Protein AF-X0TCS3-F1 (afdb_monomer)

Foldseek 3Di:
DDDPDPPPPPPPPPLQLADELDDPDLAAFEEEEALVLLLLCLQQLQLDDPDDVSLLSVLSVLVVVSLVSCLVVNRYAYEYEPVRLVSNLVVLVCCVPPVPSDVDPVSSVRSVVVSVVLQDDDPVLVPDPPHDRRYDYDYCDPQLVVQLVVLVVLLVVQQVDQPDDPPDPDGPHRPPLDDDSSLSSSQSVQLCCCPVVVRDLARYEYEDCDPSSQVSQVSDVVGHHYAYSSDPCRGSVNRYD

Sequence (241 aa):
MATKASRRKKANPRRRRKIQRRLDGNARNYYVADANFLANKFILASCAPVGLQRNRINACDEWWKEIDGQLRARDARVYAPDICIAEAFKVLAKKYYREKWFKHSAQHKQARDRMSRILRVTAKTLRAKEREIQYHDLETNRDIIIAIDRFYEIINKAKQTPRKKPNQTTAPKPKNVEVSVPDLIILSSAKYLMDFYDIPRGRLHIVTLDRGLRTATQSIQELPNTYDPTLPADAAAKIFV

pLDDT: mean 88.04, std 16.44, range [33.38, 98.44]

Nearest PDB structures (foldseek):
  8rd3-assembly1_B  TM=5.283E-01  e=1.431E-03  Saccharomyces cerevisiae S288C
  5k36-assembly1_K  TM=5.316E-01  e=1.174E-02  Saccharomyces cerevisiae S288C
  5vzj-assembly1_K  TM=5.149E-01  e=8.561E-03  Saccharomyces cerevisiae S288C
  8k5p-assembly1_M  TM=2.790E-01  e=7.405E-02  Saccharomyces cerevisiae S288C
  7opk-assembly1_A  TM=3.057E-01  e=5.469E-01  Thermochaetoides thermophila DSM 1495

Radius of gyration: 20.5 Å; Cα contacts (8 Å, |Δi|>4): 318; chains: 1; bounding box: 48×36×83 Å

Structure (mmCIF, N/CA/C/O backbone):
data_AF-X0TCS3-F1
#
_entry.id   AF-X0TCS3-F1
#
loop_
_atom_site.group_PDB
_atom_site.id
_atom_site.type_symbol
_atom_site.label_atom_id
_atom_site.label_alt_id
_atom_site.label_comp_id
_atom_site.label_asym_id
_atom_site.label_entity_id
_atom_site.label_seq_id
_atom_site.pdbx_PDB_ins_code
_atom_site.Cartn_x
_atom_site.Cartn_y
_atom_site.Cartn_z
_atom_site.occupancy
_atom_site.B_iso_or_equiv
_atom_site.auth_seq_id
_atom_site.auth_comp_id
_atom_site.auth_asym_id
_atom_site.auth_atom_id
_atom_site.pdbx_PDB_model_num
ATOM 1 N N . MET A 1 1 ? -1.025 -12.993 61.315 1.00 40.12 1 MET A N 1
ATOM 2 C CA . MET A 1 1 ? -0.325 -13.534 60.128 1.00 40.12 1 MET A CA 1
ATOM 3 C C . MET A 1 1 ? -1.124 -13.169 58.882 1.00 40.12 1 MET A C 1
ATOM 5 O O . MET A 1 1 ? -2.155 -13.776 58.643 1.00 40.12 1 MET A O 1
ATOM 9 N N . ALA A 1 2 ? -0.716 -12.134 58.141 1.00 35.84 2 ALA A N 1
ATOM 10 C CA . ALA A 1 2 ? -1.422 -11.676 56.942 1.00 35.84 2 ALA A CA 1
ATOM 11 C C . ALA A 1 2 ? -0.766 -12.271 55.686 1.00 35.84 2 ALA A C 1
ATOM 13 O O . ALA A 1 2 ? 0.403 -12.013 55.392 1.00 35.84 2 ALA A O 1
ATOM 14 N N . THR A 1 3 ? -1.514 -13.100 54.965 1.00 38.22 3 THR A N 1
ATOM 15 C CA . THR A 1 3 ? -1.097 -13.760 53.728 1.00 38.22 3 THR A CA 1
ATOM 16 C C . THR A 1 3 ? -0.936 -12.734 52.605 1.00 38.22 3 THR A C 1
ATOM 18 O O . THR A 1 3 ? -1.880 -12.068 52.183 1.00 38.22 3 THR A O 1
ATOM 21 N N . LYS A 1 4 ? 0.299 -12.603 52.103 1.00 43.22 4 LYS A N 1
ATOM 22 C CA . LYS A 1 4 ? 0.643 -11.807 50.917 1.00 43.22 4 LYS A CA 1
ATOM 23 C C . LYS A 1 4 ? -0.113 -12.347 49.700 1.00 43.22 4 LYS A C 1
ATOM 25 O O . LYS A 1 4 ? 0.275 -13.358 49.119 1.00 43.22 4 LYS A O 1
ATOM 30 N N . ALA A 1 5 ? -1.156 -11.635 49.281 1.00 42.81 5 ALA A N 1
ATOM 31 C CA . ALA A 1 5 ? -1.797 -11.848 47.993 1.00 42.81 5 ALA A CA 1
ATOM 32 C C . ALA A 1 5 ? -0.777 -11.602 46.869 1.00 42.81 5 ALA A C 1
ATOM 34 O O . ALA A 1 5 ? -0.332 -10.479 46.616 1.00 42.81 5 ALA A O 1
ATOM 35 N N . SER A 1 6 ? -0.390 -12.692 46.208 1.00 41.88 6 SER A N 1
ATOM 36 C CA . SER A 1 6 ? 0.426 -12.710 45.000 1.00 41.88 6 SER A CA 1
ATOM 37 C C . SER A 1 6 ? -0.251 -11.874 43.910 1.00 41.88 6 SER A C 1
ATOM 39 O O . SER A 1 6 ? -1.179 -12.317 43.232 1.00 41.88 6 SER A O 1
ATOM 41 N N . ARG A 1 7 ? 0.220 -10.634 43.729 1.00 42.75 7 ARG A N 1
ATOM 42 C CA . ARG A 1 7 ? -0.035 -9.835 42.526 1.00 42.75 7 ARG A CA 1
ATOM 43 C C . ARG A 1 7 ? 0.600 -10.563 41.340 1.00 42.75 7 ARG A C 1
ATOM 45 O O . ARG A 1 7 ? 1.730 -10.270 40.949 1.00 42.75 7 ARG A O 1
ATOM 52 N N . ARG A 1 8 ? -0.139 -11.497 40.735 1.00 40.06 8 ARG A N 1
ATOM 53 C CA . ARG A 1 8 ? 0.129 -11.961 39.371 1.00 40.06 8 ARG A CA 1
ATOM 54 C C . ARG A 1 8 ? 0.115 -10.726 38.472 1.00 40.06 8 ARG A C 1
ATOM 56 O O . ARG A 1 8 ? -0.945 -10.194 38.148 1.00 40.06 8 ARG A O 1
ATOM 63 N N . LYS A 1 9 ? 1.302 -10.255 38.078 1.00 39.19 9 LYS A N 1
ATOM 64 C CA . LYS A 1 9 ? 1.466 -9.362 36.930 1.00 39.19 9 LYS A CA 1
ATOM 65 C C . LYS A 1 9 ? 0.736 -10.033 35.768 1.00 39.19 9 LYS A C 1
ATOM 67 O O . LYS A 1 9 ? 1.220 -11.040 35.257 1.00 39.19 9 LYS A O 1
ATOM 72 N N . LYS A 1 10 ? -0.433 -9.511 35.374 1.00 38.38 10 LYS A N 1
ATOM 73 C CA . LYS A 1 10 ? -1.045 -9.850 34.087 1.00 38.38 10 LYS A CA 1
ATOM 74 C C . LYS A 1 10 ? 0.039 -9.598 33.047 1.00 38.38 10 LYS A C 1
ATOM 76 O O . LYS A 1 10 ? 0.475 -8.459 32.875 1.00 38.38 10 LYS A O 1
ATOM 81 N N . ALA A 1 11 ? 0.548 -10.673 32.450 1.00 33.38 11 ALA A N 1
ATOM 82 C CA . ALA A 1 11 ? 1.491 -10.582 31.355 1.00 33.38 11 ALA A CA 1
ATOM 83 C C . ALA A 1 11 ? 0.861 -9.654 30.319 1.00 33.38 11 ALA A C 1
ATOM 85 O O . ALA A 1 11 ? -0.250 -9.905 29.857 1.00 33.38 11 ALA A O 1
ATOM 86 N N . ASN A 1 12 ? 1.537 -8.543 30.032 1.00 37.22 12 ASN A N 1
ATOM 87 C CA . ASN A 1 12 ? 1.117 -7.610 29.002 1.00 37.22 12 ASN A CA 1
ATOM 88 C C . ASN A 1 12 ? 0.991 -8.448 27.721 1.00 37.22 12 ASN A C 1
ATOM 90 O O . ASN A 1 12 ? 2.017 -9.003 27.303 1.00 37.22 12 ASN A O 1
ATOM 94 N N . PRO A 1 13 ? -0.213 -8.658 27.151 1.00 36.09 13 PRO A N 1
ATOM 95 C CA . PRO A 1 13 ? -0.346 -9.479 25.967 1.00 36.09 13 PRO A CA 1
ATOM 96 C C . PRO A 1 13 ? 0.443 -8.740 24.902 1.00 36.09 13 PRO A C 1
ATOM 98 O O . PRO A 1 13 ? 0.027 -7.686 24.423 1.00 36.09 13 PRO A O 1
ATOM 101 N N . ARG A 1 14 ? 1.646 -9.235 24.590 1.00 42.50 14 ARG A N 1
ATOM 102 C CA . ARG A 1 14 ? 2.404 -8.778 23.433 1.00 42.50 14 ARG A CA 1
ATOM 103 C C . ARG A 1 14 ? 1.434 -8.928 22.275 1.00 42.50 14 ARG A C 1
ATOM 105 O O . ARG A 1 14 ? 1.149 -10.056 21.879 1.00 42.50 14 ARG A O 1
ATOM 112 N N . ARG A 1 15 ? 0.859 -7.803 21.831 1.00 53.38 15 ARG A N 1
ATOM 113 C CA . ARG A 1 15 ? -0.108 -7.728 20.737 1.00 53.38 15 ARG A CA 1
ATOM 114 C C . ARG A 1 15 ? 0.413 -8.631 19.639 1.00 53.38 15 ARG A C 1
ATOM 116 O O . ARG A 1 15 ? 1.494 -8.372 19.106 1.00 53.38 15 ARG A O 1
ATOM 123 N N . ARG A 1 16 ? -0.279 -9.740 19.376 1.00 58.03 16 ARG A N 1
ATOM 124 C CA . ARG A 1 16 ? 0.139 -10.654 18.319 1.00 58.03 16 ARG A CA 1
ATOM 125 C C . ARG A 1 16 ? 0.064 -9.848 17.025 1.00 58.03 16 ARG A C 1
ATOM 127 O O . ARG A 1 16 ? -1.020 -9.563 16.544 1.00 58.03 16 ARG A O 1
ATOM 134 N N . ARG A 1 17 ? 1.221 -9.451 16.485 1.00 83.50 17 ARG A N 1
ATOM 135 C CA . ARG A 1 17 ? 1.367 -8.757 15.190 1.00 83.50 17 ARG A CA 1
ATOM 136 C C . ARG A 1 17 ? 1.065 -9.696 14.009 1.00 83.50 17 ARG A C 1
ATOM 138 O O . ARG A 1 17 ? 1.620 -9.499 12.937 1.00 83.50 17 ARG A O 1
ATOM 145 N N . LYS A 1 18 ? 0.277 -10.750 14.212 1.00 94.19 18 LYS A N 1
ATOM 146 C CA . LYS A 1 18 ? -0.023 -11.762 13.197 1.00 94.19 18 LYS A CA 1
ATOM 147 C C . LYS A 1 18 ? -1.262 -11.343 12.415 1.00 94.19 18 LYS A C 1
ATOM 149 O O . LYS A 1 18 ? -2.146 -10.715 12.991 1.00 94.19 18 LYS A O 1
ATOM 154 N N . ILE A 1 19 ? -1.304 -11.709 11.143 1.00 95.62 19 ILE A N 1
ATOM 155 C CA . ILE A 1 19 ? -2.423 -11.472 10.235 1.00 95.62 19 ILE A CA 1
ATOM 156 C C . ILE A 1 19 ? -2.994 -12.838 9.881 1.00 95.62 19 ILE A C 1
ATOM 158 O O . ILE A 1 19 ? -2.257 -13.701 9.412 1.00 95.62 19 ILE A O 1
ATOM 162 N N . GLN A 1 20 ? -4.280 -13.044 10.136 1.00 94.38 20 GLN A N 1
ATOM 163 C CA . GLN A 1 20 ? -4.941 -14.299 9.788 1.00 94.38 20 GLN A CA 1
ATOM 164 C C . GLN A 1 20 ? -5.140 -14.369 8.274 1.00 94.38 20 GLN A C 1
ATOM 166 O O . GLN A 1 20 ? -5.621 -13.405 7.678 1.00 94.38 20 GLN A O 1
ATOM 171 N N . ARG A 1 21 ? -4.772 -15.493 7.651 1.00 93.31 21 ARG A N 1
ATOM 172 C CA . ARG A 1 21 ? -4.958 -15.703 6.204 1.00 93.31 21 ARG A CA 1
ATOM 173 C C . ARG A 1 21 ? -6.419 -15.803 5.800 1.00 93.31 21 ARG A C 1
ATOM 175 O O . ARG A 1 21 ? -6.772 -15.365 4.714 1.00 93.31 21 ARG A O 1
ATOM 182 N N . ARG A 1 22 ? -7.228 -16.414 6.660 1.00 90.00 22 ARG A N 1
ATOM 183 C CA . ARG A 1 22 ? -8.672 -16.546 6.499 1.00 90.00 22 ARG A CA 1
ATOM 184 C C . ARG A 1 22 ? -9.342 -16.021 7.745 1.00 90.00 22 ARG A C 1
ATOM 186 O O . ARG A 1 22 ? -8.866 -16.265 8.855 1.00 90.00 22 ARG A O 1
ATOM 193 N N . LEU A 1 23 ? -10.418 -15.286 7.537 1.00 87.00 23 LEU A N 1
ATOM 194 C CA . LEU A 1 23 ? -11.223 -14.732 8.606 1.00 87.00 23 LEU A CA 1
ATOM 195 C C . LEU A 1 23 ? -12.575 -15.437 8.608 1.00 87.00 23 LEU A C 1
ATOM 197 O O . LEU A 1 23 ? -13.089 -15.806 7.557 1.00 87.00 23 LEU A O 1
ATOM 201 N N . ASP A 1 24 ? -13.146 -15.614 9.793 1.00 83.75 24 ASP A N 1
ATOM 202 C CA . ASP A 1 24 ? -14.476 -16.197 9.917 1.00 83.75 24 ASP A CA 1
ATOM 203 C C . ASP A 1 24 ? -15.555 -15.177 9.512 1.00 83.75 24 ASP A C 1
ATOM 205 O O . ASP A 1 24 ? -15.487 -13.987 9.853 1.00 83.75 24 ASP A O 1
ATOM 209 N N . GLY A 1 25 ? -16.584 -15.657 8.810 1.00 82.25 25 GLY A N 1
ATOM 210 C CA . GLY A 1 25 ? -17.722 -14.849 8.365 1.00 82.25 25 GLY A CA 1
ATOM 211 C C . GLY A 1 25 ? -17.362 -13.812 7.293 1.00 82.25 25 GLY A C 1
ATOM 212 O O . GLY A 1 25 ? -16.497 -14.032 6.459 1.00 82.25 25 GLY A O 1
ATOM 213 N N . ASN A 1 26 ? -18.030 -12.653 7.317 1.00 81.06 26 ASN A N 1
ATOM 214 C CA . ASN A 1 26 ? -17.828 -11.565 6.341 1.00 81.06 26 ASN A CA 1
ATOM 215 C C . ASN A 1 26 ? -16.675 -10.608 6.711 1.00 81.06 26 ASN A C 1
ATOM 217 O O . ASN A 1 26 ? -16.650 -9.447 6.292 1.00 81.06 26 ASN A O 1
ATOM 221 N N . ALA A 1 27 ? -15.747 -11.048 7.561 1.00 90.94 27 ALA A N 1
ATOM 222 C CA . ALA A 1 27 ? -14.637 -10.224 8.014 1.00 90.94 27 ALA A CA 1
ATOM 223 C C . ALA A 1 27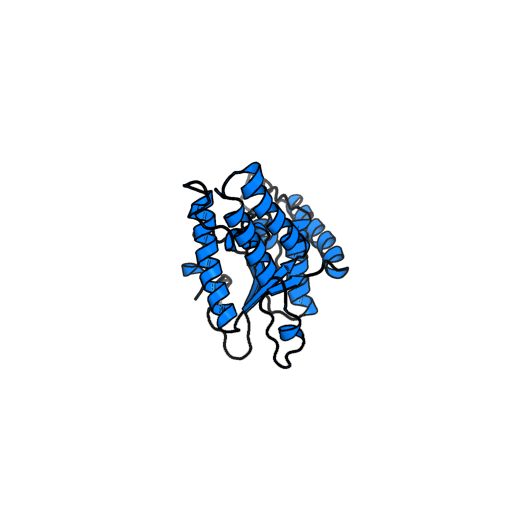 ? -13.550 -10.097 6.936 1.00 90.94 27 ALA A C 1
ATOM 225 O O . ALA A 1 27 ? -13.322 -11.009 6.152 1.00 90.94 27 ALA A O 1
ATOM 226 N N . ARG A 1 28 ? -12.857 -8.951 6.910 1.00 95.06 28 ARG A N 1
ATOM 227 C CA . ARG A 1 28 ? -11.766 -8.684 5.961 1.00 95.06 28 ARG A CA 1
ATOM 228 C C . ARG A 1 28 ? -10.536 -8.114 6.655 1.00 95.06 28 ARG A C 1
ATOM 230 O O . ARG A 1 28 ? -10.673 -7.413 7.659 1.00 95.06 28 ARG A O 1
ATOM 237 N N . ASN A 1 29 ? -9.363 -8.386 6.096 1.00 97.38 29 ASN A N 1
ATOM 238 C CA . ASN A 1 29 ? -8.137 -7.645 6.359 1.00 97.38 29 ASN A CA 1
ATOM 239 C C . ASN A 1 29 ? -8.075 -6.418 5.442 1.00 97.38 29 ASN A C 1
ATOM 241 O O . ASN A 1 29 ? -8.504 -6.437 4.289 1.00 97.38 29 ASN A O 1
ATOM 245 N N . TYR A 1 30 ? -7.516 -5.337 5.953 1.00 98.06 30 TYR A N 1
ATOM 246 C CA . TYR A 1 30 ? -7.430 -4.053 5.281 1.00 98.06 30 TYR A CA 1
ATOM 247 C C . TYR A 1 30 ? -5.964 -3.640 5.255 1.00 98.06 30 TYR A C 1
ATOM 249 O O . TYR A 1 30 ? -5.296 -3.618 6.290 1.00 98.06 30 TYR A O 1
ATOM 257 N N . TYR A 1 31 ? -5.453 -3.307 4.077 1.00 98.44 31 TYR A N 1
ATOM 258 C CA . TYR A 1 31 ? -4.057 -2.923 3.891 1.00 98.44 31 TYR A CA 1
ATOM 259 C C . TYR A 1 31 ? -3.973 -1.485 3.415 1.00 98.44 31 TYR A C 1
ATOM 261 O O . TYR A 1 31 ? -4.592 -1.156 2.414 1.00 98.44 31 TYR A O 1
ATOM 269 N N . VAL A 1 32 ? -3.183 -0.648 4.081 1.00 98.19 32 VAL A N 1
ATOM 270 C CA . VAL A 1 32 ? -2.784 0.664 3.560 1.00 98.19 32 VAL A CA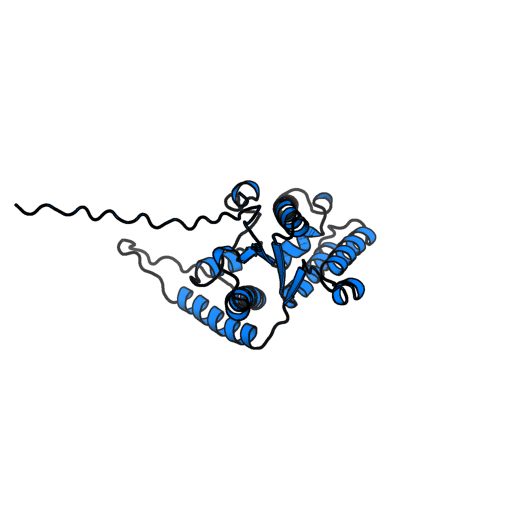 1
ATOM 271 C C . VAL A 1 32 ? -1.382 0.516 2.985 1.00 98.19 32 VAL A C 1
ATOM 273 O O . VAL A 1 32 ? -0.432 0.251 3.727 1.00 98.19 32 VAL A O 1
ATOM 276 N N . ALA A 1 33 ? -1.263 0.619 1.665 1.00 97.25 33 ALA A N 1
ATOM 277 C CA . ALA A 1 33 ? -0.000 0.424 0.962 1.00 97.25 33 ALA A CA 1
ATOM 278 C C . ALA A 1 33 ? 0.721 1.761 0.752 1.00 97.25 33 ALA A C 1
ATOM 280 O O . ALA A 1 33 ? 0.141 2.700 0.206 1.00 97.25 33 ALA A O 1
ATOM 281 N N . ASP A 1 34 ? 1.998 1.830 1.139 1.00 95.69 34 ASP A N 1
ATOM 282 C CA . ASP A 1 34 ? 2.855 2.946 0.737 1.00 95.69 34 ASP A CA 1
ATOM 283 C C . ASP A 1 34 ? 3.225 2.875 -0.760 1.00 95.69 34 ASP A C 1
ATOM 285 O O . ASP A 1 34 ? 3.039 1.859 -1.442 1.00 95.69 34 ASP A O 1
ATOM 289 N N . ALA A 1 35 ? 3.797 3.965 -1.275 1.00 97.00 35 ALA A N 1
ATOM 290 C CA . ALA A 1 35 ? 4.164 4.079 -2.682 1.00 97.00 35 ALA A CA 1
ATOM 291 C C . ALA A 1 35 ? 5.231 3.061 -3.133 1.00 97.00 35 ALA A C 1
ATOM 293 O O . ALA A 1 35 ? 5.142 2.518 -4.235 1.00 97.00 35 ALA A O 1
ATOM 294 N N . ASN A 1 36 ? 6.253 2.792 -2.312 1.00 96.69 36 ASN A N 1
ATOM 295 C CA . ASN A 1 36 ? 7.367 1.919 -2.703 1.00 96.69 36 ASN A CA 1
ATOM 296 C C . ASN A 1 36 ? 6.964 0.438 -2.696 1.00 96.69 36 ASN A C 1
ATOM 298 O O . ASN A 1 36 ? 7.319 -0.305 -3.611 1.00 96.69 36 ASN A O 1
ATOM 302 N N . PHE A 1 37 ? 6.208 0.010 -1.691 1.00 97.94 37 PHE A N 1
ATOM 303 C CA . PHE A 1 37 ? 5.621 -1.318 -1.585 1.00 97.94 37 PHE A CA 1
ATOM 304 C C . PHE A 1 37 ? 4.637 -1.567 -2.731 1.00 97.94 37 PHE A C 1
ATOM 306 O O . PHE A 1 37 ? 4.709 -2.617 -3.377 1.00 97.94 37 PHE A O 1
ATOM 313 N N . LEU A 1 38 ? 3.783 -0.583 -3.044 1.00 97.75 38 LEU A N 1
ATOM 314 C CA . LEU A 1 38 ? 2.880 -0.646 -4.194 1.00 97.75 38 LEU A CA 1
ATOM 315 C C . LEU A 1 38 ? 3.645 -0.734 -5.519 1.00 97.75 38 LEU A C 1
ATOM 317 O O . LEU A 1 38 ? 3.332 -1.586 -6.348 1.00 97.75 38 LEU A O 1
ATOM 321 N N . ALA A 1 39 ? 4.671 0.097 -5.723 1.00 97.94 39 ALA A N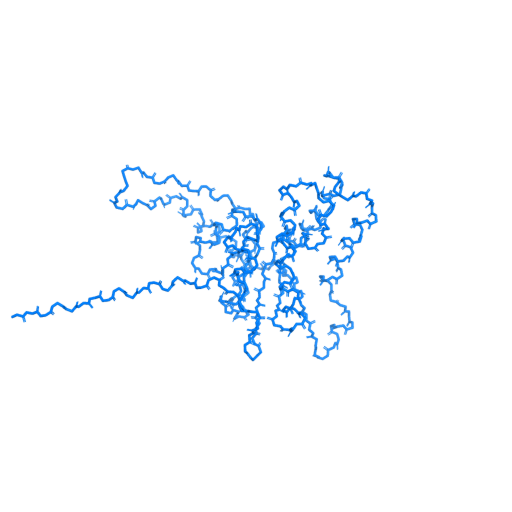 1
ATOM 322 C CA . ALA A 1 39 ? 5.481 0.071 -6.939 1.00 97.94 39 ALA A CA 1
ATOM 323 C C . ALA A 1 39 ? 6.208 -1.265 -7.131 1.00 97.94 39 ALA A C 1
ATOM 325 O O . ALA A 1 39 ? 6.210 -1.806 -8.240 1.00 97.94 39 ALA A O 1
ATOM 326 N N . ASN A 1 40 ? 6.769 -1.827 -6.057 1.00 97.69 40 ASN A N 1
ATOM 327 C CA . ASN A 1 40 ? 7.510 -3.084 -6.117 1.00 97.69 40 ASN A CA 1
ATOM 328 C C . ASN A 1 40 ? 6.658 -4.263 -6.599 1.00 97.69 40 ASN A C 1
ATOM 330 O O . ASN A 1 40 ? 7.203 -5.121 -7.279 1.00 97.69 40 ASN A O 1
ATOM 334 N N . LYS A 1 41 ? 5.332 -4.253 -6.383 1.00 97.75 41 LYS A N 1
ATOM 335 C CA . LYS A 1 41 ? 4.404 -5.255 -6.948 1.00 97.75 41 LYS A CA 1
ATOM 336 C C . LYS A 1 41 ? 4.538 -5.417 -8.470 1.00 97.75 41 LYS A C 1
ATOM 338 O O . LYS A 1 41 ? 4.232 -6.469 -9.028 1.00 97.75 41 LYS A O 1
ATOM 343 N N . PHE A 1 42 ? 4.927 -4.348 -9.167 1.00 97.62 42 PHE A N 1
ATOM 344 C CA . PHE A 1 42 ? 4.931 -4.287 -10.630 1.00 97.62 42 PHE A CA 1
ATOM 345 C C . PHE A 1 42 ? 6.326 -4.345 -11.247 1.00 97.62 42 PHE A C 1
ATOM 347 O O . PHE A 1 42 ? 6.431 -4.425 -12.476 1.00 97.62 42 PHE A O 1
ATOM 354 N N . ILE A 1 43 ? 7.375 -4.331 -10.425 1.00 96.56 43 ILE A N 1
ATOM 355 C CA . ILE A 1 43 ? 8.766 -4.443 -10.860 1.00 96.56 43 ILE A CA 1
ATOM 356 C C . ILE A 1 43 ? 9.182 -5.902 -10.707 1.00 96.56 43 ILE A C 1
ATOM 358 O O . ILE A 1 43 ? 9.168 -6.441 -9.610 1.00 96.56 43 ILE A O 1
ATOM 362 N N . LEU A 1 44 ? 9.597 -6.547 -11.797 1.00 95.00 44 LEU A N 1
ATOM 363 C CA . LEU A 1 44 ? 10.161 -7.892 -11.696 1.00 95.00 44 LEU A CA 1
ATOM 364 C C . LEU A 1 44 ? 11.511 -7.827 -10.975 1.00 95.00 44 LEU A C 1
ATOM 366 O O . LEU A 1 44 ? 12.353 -6.993 -11.310 1.00 95.00 44 LEU A O 1
ATOM 370 N N . ALA A 1 45 ? 11.765 -8.747 -10.045 1.00 95.62 45 ALA A N 1
ATOM 371 C CA . ALA A 1 45 ? 13.036 -8.817 -9.321 1.00 95.62 45 ALA A CA 1
ATOM 372 C C . ALA A 1 45 ? 14.265 -8.916 -10.250 1.00 95.62 45 ALA A C 1
ATOM 374 O O . ALA A 1 45 ? 15.342 -8.408 -9.931 1.00 95.62 45 ALA A O 1
ATOM 375 N N . SER A 1 46 ? 14.096 -9.517 -11.433 1.00 95.06 46 SER A N 1
ATOM 376 C CA . SER A 1 46 ? 15.125 -9.608 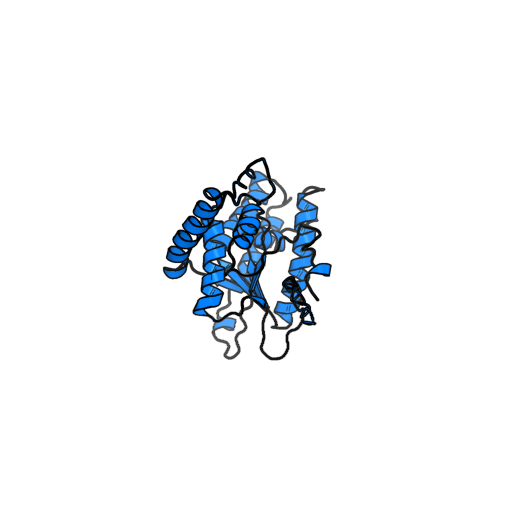-12.475 1.00 95.06 46 SER A CA 1
ATOM 377 C C . SER A 1 46 ? 15.489 -8.261 -13.116 1.00 95.06 46 SER A C 1
ATOM 379 O O . SER A 1 46 ? 16.589 -8.139 -13.653 1.00 95.06 46 SER A O 1
ATOM 381 N N . CYS A 1 47 ? 14.616 -7.250 -13.038 1.00 93.94 47 CYS A N 1
ATOM 382 C CA . CYS A 1 47 ? 14.904 -5.881 -13.479 1.00 93.94 47 CYS A CA 1
ATOM 383 C C . CYS A 1 47 ? 15.811 -5.132 -12.492 1.00 93.94 47 CYS A C 1
ATOM 385 O O . CYS A 1 47 ? 16.553 -4.239 -12.887 1.00 93.94 47 CYS A O 1
ATOM 387 N N . ALA A 1 48 ? 15.769 -5.467 -11.202 1.00 94.56 48 ALA A N 1
ATOM 388 C CA . ALA A 1 48 ? 16.612 -4.795 -10.222 1.00 94.56 48 ALA A CA 1
ATOM 389 C C . ALA A 1 48 ? 18.052 -5.338 -10.239 1.00 94.56 48 ALA A C 1
ATOM 391 O O . ALA A 1 48 ? 18.257 -6.546 -10.434 1.00 94.56 48 ALA A O 1
ATOM 392 N N . PRO A 1 49 ? 19.056 -4.486 -9.953 1.00 92.94 49 PRO A N 1
ATOM 393 C CA . PRO A 1 49 ? 20.419 -4.930 -9.687 1.00 92.94 49 PRO A CA 1
ATOM 394 C C . PRO A 1 49 ? 20.464 -5.998 -8.588 1.00 92.94 49 PRO A C 1
ATOM 396 O O . PRO A 1 49 ? 19.678 -5.961 -7.635 1.00 92.94 49 PRO A O 1
ATOM 399 N N . VAL A 1 50 ? 21.392 -6.949 -8.720 1.00 92.81 50 VAL A N 1
ATOM 400 C CA . VAL A 1 50 ? 21.635 -7.986 -7.704 1.00 92.81 50 VAL A CA 1
ATOM 401 C C . VAL A 1 50 ? 21.957 -7.320 -6.359 1.00 92.81 50 VAL A C 1
ATOM 403 O O . VAL A 1 50 ? 22.644 -6.303 -6.311 1.00 92.81 50 VAL A O 1
ATOM 406 N N . GLY A 1 51 ? 21.459 -7.896 -5.262 1.00 94.62 51 GLY A N 1
ATOM 407 C CA . GLY A 1 51 ? 21.727 -7.429 -3.903 1.00 94.62 51 GLY A CA 1
ATOM 408 C C . GLY A 1 51 ? 20.500 -6.819 -3.235 1.00 94.62 51 GLY A C 1
ATOM 409 O O . GLY A 1 51 ? 19.387 -7.332 -3.360 1.00 94.62 51 GLY A O 1
ATOM 410 N N . LEU A 1 52 ? 20.703 -5.724 -2.498 1.00 93.94 52 LEU A N 1
ATOM 411 C CA . LEU A 1 52 ? 19.696 -5.176 -1.585 1.00 93.94 52 LEU A CA 1
ATOM 412 C C . LEU A 1 52 ? 18.358 -4.869 -2.275 1.00 93.94 52 LEU A C 1
ATOM 414 O O . LEU A 1 52 ? 17.311 -5.216 -1.742 1.00 93.94 52 LEU A O 1
ATOM 418 N N . GLN A 1 53 ? 18.373 -4.238 -3.450 1.00 94.44 53 GLN A N 1
ATOM 419 C CA . GLN A 1 53 ? 17.140 -3.827 -4.135 1.00 94.44 53 GLN A CA 1
ATOM 420 C C . GLN A 1 53 ? 16.338 -5.026 -4.648 1.00 94.44 53 GLN A C 1
ATOM 422 O O . GLN A 1 53 ? 15.127 -5.081 -4.444 1.00 94.44 53 GLN A O 1
ATOM 427 N N . ARG A 1 54 ? 17.011 -6.026 -5.228 1.00 96.62 54 ARG A N 1
ATOM 428 C CA . ARG A 1 54 ? 16.372 -7.283 -5.629 1.00 96.62 54 ARG A CA 1
ATOM 429 C C . ARG A 1 54 ? 15.783 -8.027 -4.433 1.00 96.62 54 ARG A C 1
ATOM 431 O O . ARG A 1 54 ? 14.646 -8.476 -4.504 1.00 96.62 54 ARG A O 1
ATOM 438 N N . ASN A 1 55 ? 16.511 -8.089 -3.319 1.00 96.56 55 ASN A N 1
ATOM 439 C CA . ASN A 1 55 ? 16.017 -8.719 -2.093 1.00 96.56 55 ASN A CA 1
ATOM 440 C C . ASN A 1 55 ? 14.784 -7.996 -1.538 1.00 96.56 55 ASN A C 1
ATOM 442 O O . ASN A 1 55 ? 13.852 -8.647 -1.073 1.00 96.56 55 ASN A O 1
ATOM 446 N N . ARG A 1 56 ? 14.744 -6.659 -1.627 1.00 96.00 56 ARG A N 1
ATOM 447 C CA . ARG A 1 56 ? 13.563 -5.873 -1.243 1.00 96.00 56 ARG A CA 1
ATOM 448 C C . ARG A 1 56 ? 12.349 -6.207 -2.101 1.00 96.00 56 ARG A C 1
ATOM 450 O O . ARG A 1 56 ? 11.272 -6.385 -1.543 1.00 96.00 56 ARG A O 1
ATOM 457 N N . ILE A 1 57 ? 12.521 -6.311 -3.420 1.00 97.38 57 ILE A N 1
ATOM 458 C CA . ILE A 1 57 ? 11.433 -6.708 -4.325 1.00 97.38 57 ILE A CA 1
ATOM 459 C C . ILE A 1 57 ? 10.958 -8.117 -3.986 1.00 97.38 57 ILE A C 1
ATOM 461 O O . ILE A 1 57 ? 9.773 -8.289 -3.753 1.00 97.38 57 ILE A O 1
ATOM 465 N N . ASN A 1 58 ? 11.867 -9.086 -3.845 1.00 97.94 58 ASN A N 1
ATOM 466 C CA . ASN A 1 58 ? 11.505 -10.461 -3.486 1.00 97.94 58 ASN A CA 1
ATOM 467 C C . ASN A 1 58 ? 10.694 -10.526 -2.180 1.00 97.94 58 ASN A C 1
ATOM 469 O O . ASN A 1 58 ? 9.676 -11.207 -2.115 1.00 97.94 58 ASN A O 1
ATOM 473 N N . ALA A 1 59 ? 11.103 -9.775 -1.155 1.00 97.81 59 ALA A N 1
ATOM 474 C CA . ALA A 1 59 ? 10.372 -9.707 0.107 1.00 97.81 59 ALA A CA 1
ATOM 475 C C . ALA A 1 59 ? 8.978 -9.067 -0.050 1.00 97.81 59 ALA A C 1
ATOM 477 O O . ALA A 1 59 ? 8.010 -9.512 0.570 1.00 97.81 59 ALA A O 1
ATOM 478 N N . CYS A 1 60 ? 8.855 -8.038 -0.897 1.00 98.12 60 CYS A N 1
ATOM 479 C CA . CYS A 1 60 ? 7.558 -7.455 -1.240 1.00 98.12 60 CYS A CA 1
ATOM 480 C C . CYS A 1 60 ? 6.690 -8.443 -2.028 1.00 98.12 60 CYS A C 1
ATOM 482 O O . CYS A 1 60 ? 5.496 -8.522 -1.763 1.00 98.12 60 CYS A O 1
ATOM 484 N N . ASP A 1 61 ? 7.271 -9.207 -2.954 1.00 98.12 61 ASP A N 1
ATOM 485 C CA . ASP A 1 61 ? 6.572 -10.209 -3.760 1.00 98.12 61 ASP A CA 1
ATOM 486 C C . ASP A 1 61 ? 5.989 -11.322 -2.885 1.00 98.12 61 ASP A C 1
ATOM 488 O O . ASP A 1 61 ? 4.860 -11.749 -3.110 1.00 98.12 61 ASP A O 1
ATOM 492 N N . GLU A 1 62 ? 6.711 -11.777 -1.858 1.00 98.25 62 GLU A N 1
ATOM 493 C CA . GLU A 1 62 ? 6.181 -12.735 -0.878 1.00 98.25 62 GLU A CA 1
ATOM 494 C C . GLU A 1 62 ? 4.966 -12.182 -0.125 1.00 98.25 62 GLU A C 1
ATOM 496 O O . GLU A 1 62 ? 3.951 -12.864 0.006 1.00 98.25 62 GLU A O 1
ATOM 501 N N . TRP A 1 63 ? 5.034 -10.925 0.317 1.00 98.44 63 TRP A N 1
ATOM 502 C CA . TRP A 1 63 ? 3.899 -10.239 0.934 1.00 98.44 63 TRP A CA 1
ATOM 503 C C . TRP A 1 63 ? 2.721 -10.077 -0.031 1.00 98.44 63 TRP A C 1
ATOM 505 O O . TRP A 1 63 ? 1.577 -10.347 0.334 1.00 98.44 63 TRP A O 1
ATOM 515 N N . TRP A 1 64 ? 2.983 -9.669 -1.273 1.00 98.38 64 TRP A N 1
ATOM 516 C CA . TRP A 1 64 ? 1.946 -9.516 -2.287 1.00 98.38 64 TRP A CA 1
ATOM 517 C C . TRP A 1 64 ? 1.310 -10.847 -2.678 1.00 98.38 64 TRP A C 1
ATOM 519 O O . TRP A 1 64 ? 0.117 -10.855 -2.954 1.00 98.38 64 TRP A O 1
ATOM 529 N N . LYS A 1 65 ? 2.039 -11.970 -2.648 1.00 98.31 65 LYS A N 1
ATOM 530 C CA . LYS A 1 65 ? 1.451 -13.307 -2.845 1.00 98.31 65 LYS A CA 1
ATOM 531 C C . LYS A 1 65 ? 0.394 -13.624 -1.786 1.00 98.31 65 LYS A C 1
ATOM 533 O O . LYS A 1 65 ? -0.675 -14.114 -2.146 1.00 98.31 65 LYS A O 1
ATOM 538 N N . GLU A 1 66 ? 0.672 -13.318 -0.519 1.00 98.31 66 GLU A N 1
ATOM 539 C CA . GLU A 1 66 ? -0.280 -13.501 0.586 1.00 98.31 66 GLU A CA 1
ATOM 540 C C . GLU A 1 66 ? -1.483 -12.557 0.442 1.00 98.31 66 GLU A C 1
ATOM 542 O O . GLU A 1 66 ? -2.626 -13.014 0.459 1.00 98.31 66 GLU A O 1
ATOM 547 N N . ILE A 1 67 ? -1.246 -11.259 0.208 1.00 98.31 67 ILE A N 1
ATOM 548 C CA . ILE A 1 67 ? -2.323 -10.271 0.016 1.00 98.31 67 ILE A CA 1
ATOM 549 C C . ILE A 1 67 ? -3.194 -10.643 -1.189 1.00 98.31 67 ILE A C 1
ATOM 551 O O . ILE A 1 67 ? -4.414 -10.667 -1.074 1.00 98.31 67 ILE A O 1
ATOM 555 N N . ASP A 1 68 ? -2.602 -10.993 -2.332 1.00 98.00 68 ASP A N 1
ATOM 556 C CA . ASP A 1 68 ? -3.350 -11.376 -3.533 1.00 98.00 68 ASP A CA 1
ATOM 557 C C . ASP A 1 68 ? -4.150 -12.666 -3.324 1.00 98.00 68 ASP A C 1
ATOM 559 O O . ASP A 1 68 ? -5.226 -12.826 -3.902 1.00 98.00 68 ASP A O 1
ATOM 563 N N . GLY A 1 69 ? -3.638 -13.589 -2.503 1.00 97.25 69 GLY A N 1
ATOM 564 C CA . GLY A 1 69 ? -4.380 -14.763 -2.052 1.00 97.25 69 GLY A CA 1
ATOM 565 C C . GLY A 1 69 ? -5.666 -14.370 -1.330 1.00 97.25 69 GLY A C 1
ATOM 566 O O . GLY A 1 69 ? -6.740 -14.842 -1.699 1.00 97.25 69 GLY A O 1
ATOM 567 N N . GLN A 1 70 ? -5.568 -13.445 -0.375 1.00 97.06 70 GLN A N 1
ATOM 568 C CA . GLN A 1 70 ? -6.720 -12.944 0.377 1.00 97.06 70 GLN A CA 1
ATOM 569 C C . GLN A 1 70 ? -7.673 -12.110 -0.488 1.00 97.06 70 GLN A C 1
ATOM 571 O O . GLN A 1 70 ? -8.888 -12.245 -0.371 1.00 97.06 70 GLN A O 1
ATOM 576 N N . LEU A 1 71 ? -7.149 -11.289 -1.404 1.00 95.94 71 LEU A N 1
ATOM 577 C CA . LEU A 1 71 ? -7.963 -10.518 -2.348 1.00 95.94 71 LEU A CA 1
ATOM 578 C C . LEU A 1 71 ? -8.800 -11.440 -3.244 1.00 95.94 71 LEU A C 1
ATOM 580 O O . LEU A 1 71 ? -9.985 -11.177 -3.449 1.00 95.94 71 LEU A O 1
ATOM 584 N N . ARG A 1 72 ? -8.214 -12.538 -3.749 1.00 94.69 72 ARG A N 1
ATOM 585 C CA . ARG A 1 72 ? -8.945 -13.558 -4.524 1.00 94.69 72 ARG A CA 1
ATOM 586 C C . ARG A 1 72 ? -9.977 -14.306 -3.682 1.00 94.69 72 ARG A C 1
ATOM 588 O O . ARG A 1 72 ? -11.039 -14.627 -4.200 1.00 94.69 72 ARG A O 1
ATOM 595 N N . ALA A 1 73 ? -9.671 -14.559 -2.411 1.00 93.69 73 ALA A N 1
ATOM 596 C CA . ALA A 1 73 ? -10.587 -15.186 -1.460 1.00 93.69 73 ALA A CA 1
ATOM 597 C C . ALA A 1 73 ? -11.683 -14.238 -0.938 1.00 93.69 73 ALA A C 1
ATOM 599 O O . ALA A 1 73 ? -12.585 -14.699 -0.254 1.00 93.69 73 ALA A O 1
ATOM 600 N N . ARG A 1 74 ? -11.639 -12.941 -1.293 1.00 93.50 74 ARG A N 1
ATOM 601 C CA . ARG A 1 74 ? -12.561 -11.881 -0.828 1.00 93.50 74 ARG A CA 1
ATOM 602 C C . ARG A 1 74 ? -12.424 -11.532 0.661 1.00 93.50 74 ARG A C 1
ATOM 604 O O . ARG A 1 74 ? -13.253 -10.795 1.205 1.00 93.50 74 ARG A O 1
ATOM 611 N N . ASP A 1 75 ? -11.309 -11.948 1.254 1.00 95.56 75 ASP A N 1
ATOM 612 C CA . ASP A 1 75 ? -10.943 -11.760 2.660 1.00 95.56 75 ASP A CA 1
ATOM 613 C C . ASP A 1 75 ? -10.102 -10.497 2.887 1.00 95.56 75 ASP A C 1
ATOM 615 O O . ASP A 1 75 ? -9.700 -10.211 4.013 1.00 95.56 75 ASP A O 1
ATOM 619 N N . ALA A 1 76 ? -9.809 -9.721 1.837 1.00 97.06 76 ALA A N 1
ATOM 620 C CA . ALA A 1 76 ? -8.998 -8.515 1.952 1.00 97.06 76 ALA A CA 1
ATOM 621 C C . ALA A 1 76 ? -9.457 -7.350 1.072 1.00 97.06 76 ALA A C 1
ATOM 623 O O . ALA A 1 76 ? -10.157 -7.526 0.072 1.00 97.06 76 ALA A O 1
ATOM 624 N N . ARG A 1 77 ? -8.999 -6.149 1.440 1.00 97.19 77 ARG A N 1
ATOM 625 C CA . ARG A 1 77 ? -9.029 -4.923 0.630 1.00 97.19 77 ARG A CA 1
ATOM 626 C C . ARG A 1 77 ? -7.719 -4.157 0.778 1.00 97.19 77 ARG A C 1
ATOM 628 O O . ARG A 1 77 ? -7.132 -4.125 1.859 1.00 97.19 77 ARG A O 1
ATOM 635 N N . VAL A 1 78 ? -7.283 -3.511 -0.295 1.00 98.12 78 VAL A N 1
ATOM 636 C CA . VAL A 1 78 ? -6.109 -2.634 -0.312 1.00 98.12 78 VAL A CA 1
ATOM 637 C C . VAL A 1 78 ? -6.566 -1.200 -0.531 1.00 98.12 78 VAL A C 1
ATOM 639 O O . VAL A 1 78 ? -7.354 -0.925 -1.428 1.00 98.12 78 VAL A O 1
ATOM 642 N N . TYR A 1 79 ? -6.032 -0.296 0.272 1.00 98.00 79 TYR A N 1
ATOM 643 C CA . TYR A 1 79 ? -6.222 1.138 0.201 1.00 98.00 79 TYR A CA 1
ATOM 644 C C . TYR A 1 79 ? -4.883 1.787 -0.132 1.00 98.00 79 TYR A C 1
ATOM 646 O O . TYR A 1 79 ? -3.851 1.446 0.455 1.00 98.00 79 TYR A O 1
ATOM 654 N N . ALA A 1 80 ? -4.900 2.727 -1.066 1.00 96.50 80 ALA A N 1
ATOM 655 C CA . ALA A 1 80 ? -3.742 3.529 -1.417 1.00 96.50 80 ALA A CA 1
ATOM 656 C C . ALA A 1 80 ? -4.174 4.998 -1.489 1.00 96.50 80 ALA A C 1
ATOM 658 O O . ALA A 1 80 ? -5.032 5.324 -2.310 1.00 96.50 80 ALA A O 1
ATOM 659 N N . PRO A 1 81 ? -3.608 5.887 -0.656 1.00 96.69 81 PRO A N 1
ATOM 660 C CA . PRO A 1 81 ? -3.818 7.320 -0.818 1.00 96.69 81 PRO A CA 1
ATOM 661 C C . PRO A 1 81 ? -3.459 7.773 -2.236 1.00 96.69 81 PRO A C 1
ATOM 663 O O . PRO A 1 81 ? -2.482 7.287 -2.816 1.00 96.69 81 PRO A O 1
ATOM 666 N N . ASP A 1 82 ? -4.229 8.708 -2.783 1.00 94.44 82 ASP A N 1
ATOM 667 C CA . ASP A 1 82 ? -4.009 9.318 -4.100 1.00 94.44 82 ASP A CA 1
ATOM 668 C C . ASP A 1 82 ? -2.553 9.777 -4.312 1.00 94.44 82 ASP A C 1
ATOM 670 O O . ASP A 1 82 ? -1.924 9.460 -5.330 1.00 94.44 82 ASP A O 1
ATOM 674 N N . ILE A 1 83 ? -1.962 10.421 -3.304 1.00 94.94 83 ILE A N 1
ATOM 675 C CA . ILE A 1 83 ? -0.562 10.840 -3.310 1.00 94.94 83 ILE A CA 1
ATOM 676 C C . ILE A 1 83 ? 0.386 9.642 -3.423 1.00 94.94 83 ILE A C 1
ATOM 678 O O . ILE A 1 83 ? 1.333 9.679 -4.206 1.00 94.94 83 ILE A O 1
ATOM 682 N N . CYS A 1 84 ? 0.109 8.535 -2.727 1.00 96.50 84 CYS A N 1
ATOM 683 C CA . CYS A 1 84 ? 0.922 7.321 -2.796 1.00 96.50 84 CYS A CA 1
ATOM 684 C C . CYS A 1 84 ? 0.816 6.645 -4.166 1.00 96.50 84 CYS A C 1
ATOM 686 O O . CYS A 1 84 ? 1.803 6.086 -4.645 1.00 96.50 84 CYS A O 1
ATOM 688 N N . ILE A 1 85 ? -0.345 6.719 -4.821 1.00 96.56 85 ILE A N 1
ATOM 689 C CA . ILE A 1 85 ? -0.527 6.235 -6.194 1.00 96.56 85 ILE A CA 1
ATOM 690 C C . ILE A 1 85 ? 0.342 7.053 -7.154 1.00 96.56 85 ILE A C 1
ATOM 692 O O . ILE A 1 85 ? 1.120 6.480 -7.924 1.00 96.56 85 ILE A O 1
ATOM 696 N N . ALA A 1 86 ? 0.261 8.385 -7.087 1.00 96.50 86 ALA A N 1
ATOM 697 C CA . ALA A 1 86 ? 1.082 9.270 -7.912 1.00 96.50 86 ALA A CA 1
ATOM 698 C C . ALA A 1 86 ? 2.582 9.019 -7.677 1.00 96.50 86 ALA A C 1
ATOM 700 O O . ALA A 1 86 ? 3.373 8.905 -8.621 1.00 96.50 86 ALA A O 1
ATOM 701 N N . GLU A 1 87 ? 2.981 8.850 -6.417 1.00 97.19 87 GLU A N 1
ATOM 702 C CA . GLU A 1 87 ? 4.354 8.522 -6.060 1.00 97.19 87 GLU A CA 1
ATOM 703 C C . GLU A 1 87 ? 4.792 7.136 -6.536 1.00 97.19 87 GLU A C 1
ATOM 705 O O . GLU A 1 87 ? 5.932 6.994 -6.973 1.00 97.19 87 GLU A O 1
ATOM 710 N N . ALA A 1 88 ? 3.918 6.130 -6.537 1.00 97.88 88 ALA A N 1
ATOM 711 C CA . ALA A 1 88 ? 4.240 4.807 -7.064 1.00 97.88 88 ALA A CA 1
ATOM 712 C C . ALA A 1 88 ? 4.534 4.862 -8.575 1.00 97.88 88 ALA A C 1
ATOM 714 O O . ALA A 1 88 ? 5.522 4.282 -9.037 1.00 97.88 88 ALA A O 1
ATOM 715 N N . PHE A 1 89 ? 3.759 5.636 -9.345 1.00 98.12 89 PHE A N 1
ATOM 716 C CA . PHE A 1 89 ? 4.067 5.898 -10.757 1.00 98.12 89 PHE A CA 1
ATOM 717 C C . PHE A 1 89 ? 5.390 6.654 -10.930 1.00 98.12 89 PHE A C 1
ATOM 719 O O . PHE A 1 89 ? 6.201 6.288 -11.786 1.00 98.12 89 PHE A O 1
ATOM 726 N N . LYS A 1 90 ? 5.655 7.659 -10.084 1.00 97.88 90 LYS A N 1
ATOM 727 C CA . LYS A 1 90 ? 6.945 8.370 -10.044 1.00 97.88 90 LYS A CA 1
ATOM 728 C C . LYS A 1 90 ? 8.105 7.416 -9.739 1.00 97.88 90 LYS A C 1
ATOM 730 O O . LYS A 1 90 ? 9.164 7.540 -10.353 1.00 97.88 90 LYS A O 1
ATOM 735 N N . VAL A 1 91 ? 7.926 6.446 -8.839 1.00 97.69 91 VAL A N 1
ATOM 736 C CA . VAL A 1 91 ? 8.931 5.418 -8.532 1.00 97.69 91 VAL A CA 1
ATOM 737 C C . VAL A 1 91 ? 9.211 4.568 -9.767 1.00 97.69 91 VAL A C 1
ATOM 739 O O . VAL A 1 91 ? 10.377 4.450 -10.142 1.00 97.69 91 VAL A O 1
ATOM 742 N N . LEU A 1 92 ? 8.183 4.046 -10.449 1.00 97.94 92 LEU A N 1
ATOM 743 C CA . LEU A 1 92 ? 8.368 3.288 -11.697 1.00 97.94 92 LEU A CA 1
ATOM 744 C C . LEU A 1 92 ? 9.138 4.102 -12.748 1.00 97.94 92 LEU A C 1
ATOM 746 O O . LEU A 1 92 ? 10.117 3.610 -13.318 1.00 97.94 92 LEU A O 1
ATOM 750 N N . ALA A 1 93 ? 8.753 5.366 -12.941 1.00 97.94 93 ALA A N 1
ATOM 751 C CA . ALA A 1 93 ? 9.422 6.271 -13.867 1.00 97.94 93 ALA A CA 1
ATOM 752 C C . ALA A 1 93 ? 10.889 6.507 -13.472 1.00 97.94 93 ALA A C 1
ATOM 754 O O . ALA A 1 93 ? 11.778 6.407 -14.316 1.00 97.94 93 ALA A O 1
ATOM 755 N N . LYS A 1 94 ? 11.179 6.747 -12.187 1.00 98.06 94 LYS A N 1
ATOM 756 C CA . LYS A 1 94 ? 12.551 6.908 -11.679 1.00 98.06 94 LYS A CA 1
ATOM 757 C C . LYS A 1 94 ? 13.389 5.652 -11.926 1.00 98.06 94 LYS A C 1
ATOM 759 O O . LYS A 1 94 ? 14.520 5.768 -12.403 1.00 98.06 94 LYS A O 1
ATOM 764 N N . LYS A 1 95 ? 12.838 4.462 -11.651 1.00 97.38 95 LYS A N 1
ATOM 765 C CA . LYS A 1 95 ? 13.518 3.180 -11.897 1.00 97.38 95 LYS A CA 1
ATOM 766 C C . LYS A 1 95 ? 13.853 2.977 -13.372 1.00 97.38 95 LYS A C 1
ATOM 768 O O . LYS A 1 95 ? 14.903 2.424 -13.683 1.00 97.38 95 LYS A O 1
ATOM 773 N N . TYR A 1 96 ? 13.000 3.456 -14.274 1.00 97.62 96 TYR A N 1
ATOM 774 C CA . TYR A 1 96 ? 13.250 3.400 -15.710 1.00 97.62 96 TYR A CA 1
ATOM 775 C C . TYR A 1 96 ? 14.226 4.477 -16.193 1.00 97.62 96 TYR A C 1
ATOM 777 O O . TYR A 1 96 ? 15.312 4.157 -16.671 1.00 97.62 96 TYR A O 1
ATOM 785 N N . TYR A 1 97 ? 13.864 5.754 -16.068 1.00 97.06 97 TYR A N 1
ATOM 786 C CA . TYR A 1 97 ? 14.592 6.850 -16.705 1.00 97.06 97 TYR A CA 1
ATOM 787 C C . TYR A 1 97 ? 15.948 7.115 -16.058 1.00 97.06 97 TYR A C 1
ATOM 789 O O . TYR A 1 97 ? 16.922 7.337 -16.781 1.00 97.06 97 TYR A O 1
ATOM 797 N N . ARG A 1 98 ? 16.018 7.062 -14.722 1.00 97.00 98 ARG A N 1
ATOM 798 C CA . ARG A 1 98 ? 17.224 7.408 -13.958 1.00 97.00 98 ARG A CA 1
ATOM 799 C C . ARG A 1 98 ? 18.047 6.184 -13.583 1.00 97.00 98 ARG A C 1
ATOM 801 O O . ARG A 1 98 ? 19.253 6.197 -13.775 1.00 97.00 98 ARG A O 1
ATOM 808 N N . GLU A 1 99 ? 17.413 5.145 -13.045 1.00 96.31 99 GLU A N 1
ATOM 809 C CA . GLU A 1 99 ? 18.146 3.991 -12.498 1.00 96.31 99 GLU A CA 1
ATOM 810 C C . GLU A 1 99 ? 18.358 2.852 -13.507 1.00 96.31 99 GLU A C 1
ATOM 812 O O . GLU A 1 99 ? 19.099 1.920 -13.211 1.00 96.31 99 GLU A O 1
ATOM 817 N N . LYS A 1 100 ? 17.737 2.923 -14.693 1.00 96.56 100 LYS A N 1
ATOM 818 C CA . LYS A 1 100 ? 17.887 1.950 -15.791 1.00 96.56 100 LYS A CA 1
ATOM 819 C C . LYS A 1 100 ? 17.601 0.488 -15.396 1.00 96.56 100 LYS A C 1
ATOM 821 O O . LYS A 1 100 ? 18.204 -0.431 -15.939 1.00 96.56 100 LYS A O 1
ATOM 826 N N . TRP A 1 101 ? 16.662 0.252 -14.473 1.00 96.69 101 TRP A N 1
ATOM 827 C CA . TRP A 1 101 ? 16.272 -1.109 -14.057 1.00 96.69 101 TRP A CA 1
ATOM 828 C C . TRP A 1 101 ? 15.529 -1.866 -15.164 1.00 96.69 101 TRP A C 1
ATOM 830 O O . TRP A 1 101 ? 15.733 -3.059 -15.381 1.00 96.69 101 TRP A O 1
ATOM 840 N N . PHE A 1 102 ? 14.642 -1.184 -15.888 1.00 95.88 102 PHE A N 1
ATOM 841 C CA . PHE A 1 102 ? 13.967 -1.789 -17.034 1.00 95.88 102 PHE A CA 1
ATOM 842 C C . PHE A 1 102 ? 14.878 -1.701 -18.256 1.00 95.88 102 PHE A C 1
ATOM 844 O O . PHE A 1 102 ? 15.265 -0.602 -18.654 1.00 95.88 102 PHE A O 1
ATOM 851 N N . LYS A 1 103 ? 15.179 -2.850 -18.870 1.00 92.88 103 LYS A N 1
ATOM 852 C CA . LYS A 1 103 ? 16.050 -2.921 -20.055 1.00 92.88 103 LYS A CA 1
ATOM 853 C C . LYS A 1 103 ? 15.394 -2.295 -21.283 1.00 92.88 103 LYS A C 1
ATOM 855 O O . LYS A 1 103 ? 16.070 -1.711 -22.121 1.00 92.88 103 LYS A O 1
ATOM 860 N N . HIS A 1 104 ? 14.070 -2.415 -21.374 1.00 94.12 104 HIS A N 1
ATOM 861 C CA . HIS A 1 104 ? 13.290 -1.947 -22.514 1.00 94.12 104 HIS A CA 1
ATOM 862 C C . HIS A 1 104 ? 12.094 -1.110 -22.065 1.00 94.12 104 HIS A C 1
ATOM 864 O O . HIS A 1 104 ? 11.461 -1.394 -21.043 1.00 94.12 104 HIS A O 1
ATOM 870 N N . SER A 1 105 ? 11.725 -0.130 -22.892 1.00 95.56 105 SER A N 1
ATOM 871 C CA . SER A 1 105 ? 10.535 0.709 -22.701 1.00 95.56 105 SER A CA 1
ATOM 872 C C . SER A 1 105 ? 9.254 -0.120 -22.554 1.00 95.56 105 SER A C 1
ATOM 874 O O . SER A 1 105 ? 8.386 0.222 -21.751 1.00 95.56 105 SER A O 1
ATOM 876 N N . ALA A 1 106 ? 9.166 -1.250 -23.263 1.00 96.69 106 ALA A N 1
ATOM 877 C CA . ALA A 1 106 ? 8.048 -2.185 -23.192 1.00 96.69 106 ALA A CA 1
ATOM 878 C C . ALA A 1 106 ? 7.832 -2.750 -21.777 1.00 96.69 106 ALA A C 1
ATOM 880 O O . ALA A 1 106 ? 6.691 -2.833 -21.326 1.00 96.69 106 ALA A O 1
ATOM 881 N N . GLN A 1 107 ? 8.904 -3.074 -21.044 1.00 95.81 107 GLN A N 1
ATOM 882 C CA . GLN A 1 107 ? 8.799 -3.603 -19.679 1.00 95.81 107 GLN A CA 1
ATOM 883 C C . GLN A 1 107 ? 8.280 -2.536 -18.708 1.00 95.81 107 GLN A C 1
ATOM 885 O O . GLN A 1 107 ? 7.395 -2.809 -17.897 1.00 95.81 107 GLN A O 1
ATOM 890 N N . HIS A 1 108 ? 8.781 -1.302 -18.826 1.00 97.25 108 HIS A N 1
ATOM 891 C CA . HIS A 1 108 ? 8.284 -0.171 -18.043 1.00 97.25 108 HIS A CA 1
ATOM 892 C C . HIS A 1 108 ? 6.808 0.123 -18.361 1.00 97.25 108 HIS A C 1
ATOM 894 O O . HIS A 1 108 ? 5.992 0.241 -17.446 1.00 97.25 108 HIS A O 1
ATOM 900 N N . LYS A 1 109 ? 6.438 0.158 -19.650 1.00 97.69 109 LYS A N 1
ATOM 901 C CA . LYS A 1 109 ? 5.046 0.318 -20.096 1.00 97.69 109 LYS A CA 1
ATOM 902 C C . LYS A 1 109 ? 4.155 -0.779 -19.516 1.00 97.69 109 LYS A C 1
ATOM 904 O O . LYS A 1 109 ? 3.104 -0.473 -18.970 1.00 97.69 109 LYS A O 1
ATOM 909 N N . GLN A 1 110 ? 4.584 -2.039 -19.564 1.00 97.56 110 GLN A N 1
ATOM 910 C CA . GLN A 1 110 ? 3.830 -3.156 -19.000 1.00 97.56 110 GLN A CA 1
ATOM 911 C C . GLN A 1 110 ? 3.655 -3.027 -17.479 1.00 97.56 110 GLN A C 1
ATOM 913 O O . GLN A 1 110 ? 2.561 -3.268 -16.974 1.00 97.56 110 GLN A O 1
ATOM 918 N N . ALA A 1 111 ? 4.695 -2.636 -16.736 1.00 97.38 111 ALA A N 1
ATOM 919 C CA . ALA A 1 111 ? 4.599 -2.402 -15.294 1.00 97.38 111 ALA A CA 1
ATOM 920 C C . ALA A 1 111 ? 3.580 -1.297 -14.970 1.00 97.38 111 ALA A C 1
ATOM 922 O O . ALA A 1 111 ? 2.667 -1.513 -14.172 1.00 97.38 111 ALA A O 1
ATOM 923 N N . ARG A 1 112 ? 3.680 -0.158 -15.664 1.00 97.88 112 ARG A N 1
ATOM 924 C CA . ARG A 1 112 ? 2.761 0.978 -15.539 1.00 97.88 112 ARG A CA 1
ATOM 925 C C . ARG A 1 112 ? 1.322 0.603 -15.897 1.00 97.88 112 ARG A C 1
ATOM 927 O O . ARG A 1 112 ? 0.405 0.905 -15.142 1.00 97.88 112 ARG A O 1
ATOM 934 N N . ASP A 1 113 ? 1.116 -0.066 -17.029 1.00 97.56 113 ASP A N 1
ATOM 935 C CA . ASP A 1 113 ? -0.216 -0.436 -17.517 1.00 97.56 113 ASP A CA 1
ATOM 936 C C . ASP A 1 113 ? -0.870 -1.476 -16.582 1.00 97.56 113 ASP A C 1
ATOM 938 O O . ASP A 1 113 ? -2.076 -1.419 -16.343 1.00 97.56 113 ASP A O 1
ATOM 942 N N . ARG A 1 114 ? -0.087 -2.394 -15.986 1.00 96.94 114 ARG A N 1
ATOM 943 C CA . ARG A 1 114 ? -0.577 -3.316 -14.943 1.00 96.94 114 ARG A CA 1
ATOM 944 C C . ARG A 1 114 ? -0.987 -2.575 -13.670 1.00 96.94 114 ARG A C 1
ATOM 946 O O . ARG A 1 114 ? -2.079 -2.837 -13.176 1.00 96.94 114 ARG A O 1
ATOM 953 N N . MET A 1 115 ? -0.162 -1.649 -13.178 1.00 96.69 115 MET A N 1
ATOM 954 C CA . MET A 1 115 ? -0.500 -0.822 -12.013 1.00 96.69 115 MET A CA 1
ATOM 955 C C . MET A 1 115 ? -1.766 0.001 -12.271 1.00 96.69 115 MET A C 1
ATOM 957 O O . MET A 1 115 ? -2.688 -0.005 -11.467 1.00 96.69 115 MET A O 1
ATOM 961 N N . SER A 1 116 ? -1.860 0.651 -13.431 1.00 95.50 116 SER A N 1
ATOM 962 C CA . SER A 1 116 ? -3.044 1.429 -13.799 1.00 95.50 116 SER A CA 1
ATOM 963 C C . SER A 1 116 ? -4.302 0.565 -13.864 1.00 95.50 116 SER A C 1
ATOM 965 O O . SER A 1 116 ? -5.356 0.984 -13.397 1.00 95.50 116 SER A O 1
ATOM 967 N N . ARG A 1 117 ? -4.198 -0.657 -14.400 1.00 94.19 117 ARG A N 1
ATOM 968 C CA . ARG A 1 117 ? -5.339 -1.568 -14.511 1.00 94.19 117 ARG A CA 1
ATOM 969 C C . ARG A 1 117 ? -5.887 -1.999 -13.154 1.00 94.19 117 ARG A C 1
ATOM 971 O O . ARG A 1 117 ? -7.100 -2.066 -13.025 1.00 94.19 117 ARG A O 1
ATOM 978 N N . ILE A 1 118 ? -5.033 -2.306 -12.174 1.00 92.94 118 ILE A N 1
ATOM 979 C CA . ILE A 1 118 ? -5.512 -2.789 -10.866 1.00 92.94 118 ILE A CA 1
ATOM 980 C C . ILE A 1 118 ? -6.119 -1.675 -10.004 1.00 92.94 118 ILE A C 1
ATOM 982 O O . ILE A 1 118 ? -6.998 -1.951 -9.199 1.00 92.94 118 ILE A O 1
ATOM 986 N N . LEU A 1 119 ? -5.663 -0.432 -10.186 1.00 92.38 119 LEU A N 1
ATOM 987 C CA . LEU A 1 1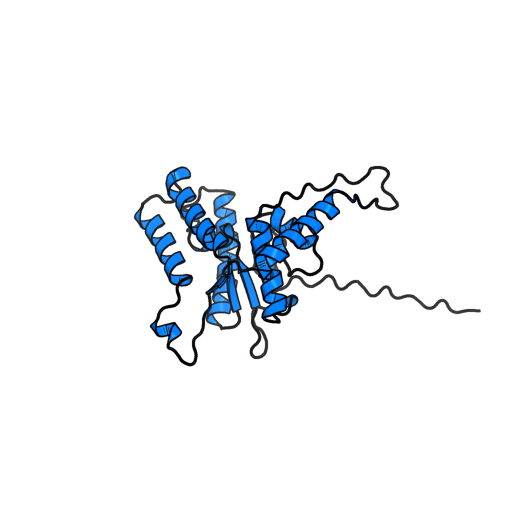19 ? -6.165 0.735 -9.459 1.00 92.38 119 LEU A CA 1
ATOM 988 C C . LEU A 1 119 ? -7.448 1.296 -10.082 1.00 92.38 119 LEU A C 1
ATOM 990 O O . LEU A 1 119 ? -8.144 2.083 -9.457 1.00 92.38 119 LEU A O 1
ATOM 994 N N . ARG A 1 120 ? -7.770 0.911 -11.322 1.00 91.25 120 ARG A N 1
ATOM 995 C CA . ARG A 1 120 ? -8.979 1.354 -12.016 1.00 91.25 120 ARG A CA 1
ATOM 996 C C . ARG A 1 120 ? -10.096 0.339 -11.853 1.00 91.25 120 ARG A C 1
ATOM 998 O O . ARG A 1 120 ? -9.946 -0.833 -12.192 1.00 91.25 120 ARG A O 1
ATOM 1005 N N . VAL A 1 121 ? -11.266 0.822 -11.456 1.00 88.19 121 VAL A N 1
ATOM 1006 C CA . VAL A 1 121 ? -12.495 0.030 -11.496 1.00 88.19 121 VAL A CA 1
ATOM 1007 C C . VAL A 1 121 ? -13.173 0.241 -12.847 1.00 88.19 121 VAL A C 1
ATOM 1009 O O . VAL A 1 121 ? -13.400 1.369 -13.280 1.00 88.19 121 VAL A O 1
ATOM 1012 N N . THR A 1 122 ? -13.488 -0.846 -13.554 1.00 88.44 122 THR A N 1
ATOM 1013 C CA . THR A 1 122 ? -14.170 -0.731 -14.851 1.00 88.44 122 THR A CA 1
ATOM 1014 C C . THR A 1 122 ? -15.626 -0.299 -14.669 1.00 88.44 122 THR A C 1
ATOM 1016 O O . THR A 1 122 ? -16.276 -0.674 -13.693 1.00 88.44 122 THR A O 1
ATOM 1019 N N . ALA A 1 123 ? -16.190 0.409 -15.653 1.00 90.75 123 ALA A N 1
ATOM 1020 C CA . ALA A 1 123 ? -17.603 0.795 -15.630 1.00 90.75 123 ALA A CA 1
ATOM 1021 C C . ALA A 1 123 ? -18.547 -0.421 -15.536 1.00 90.75 123 ALA A C 1
ATOM 1023 O O . ALA A 1 123 ? -19.595 -0.349 -14.900 1.00 90.75 123 ALA A O 1
ATOM 1024 N N . LYS A 1 124 ? -18.155 -1.564 -16.121 1.00 91.69 124 LYS A N 1
ATOM 1025 C CA . LYS A 1 124 ? -18.882 -2.833 -15.978 1.00 91.69 124 LYS A CA 1
ATOM 1026 C C . LYS A 1 124 ? -18.929 -3.282 -14.515 1.00 91.69 124 LYS A C 1
ATOM 1028 O O . LYS A 1 124 ? -19.999 -3.635 -14.034 1.00 91.69 124 LYS A O 1
ATOM 1033 N N . THR A 1 125 ? -17.796 -3.233 -13.812 1.00 90.25 125 THR A N 1
ATOM 1034 C CA . THR A 1 125 ? -17.714 -3.570 -12.383 1.00 90.25 125 THR A CA 1
ATOM 1035 C C . THR A 1 125 ? -18.530 -2.601 -11.531 1.00 90.25 125 THR A C 1
ATOM 1037 O O . THR A 1 125 ? -19.251 -3.045 -10.648 1.00 90.25 125 THR A O 1
ATOM 1040 N N . LEU A 1 126 ? -18.479 -1.293 -11.809 1.00 89.00 126 LEU A N 1
ATOM 1041 C CA . LEU A 1 126 ? -19.247 -0.292 -11.054 1.00 89.00 126 LEU A CA 1
ATOM 1042 C C . LEU A 1 126 ? -20.763 -0.479 -11.180 1.00 89.00 126 LEU A C 1
ATOM 1044 O O . LEU A 1 126 ? -21.483 -0.261 -10.210 1.00 89.00 126 LEU A O 1
ATOM 1048 N N . ARG A 1 127 ? -21.240 -0.918 -12.351 1.00 91.62 127 ARG A N 1
ATOM 1049 C CA . ARG A 1 127 ? -22.663 -1.201 -12.598 1.00 91.62 127 ARG A CA 1
ATOM 1050 C C . ARG A 1 127 ? -23.135 -2.551 -12.049 1.00 91.62 127 ARG A C 1
ATOM 1052 O O . ARG A 1 127 ? -24.334 -2.812 -12.061 1.00 91.62 127 ARG A O 1
ATOM 1059 N N . ALA A 1 128 ? -22.234 -3.422 -11.596 1.00 93.19 128 ALA A N 1
ATOM 1060 C CA . ALA A 1 128 ? -22.619 -4.719 -11.052 1.00 93.19 128 ALA A CA 1
ATOM 1061 C C . ALA A 1 128 ? -23.273 -4.568 -9.666 1.00 93.19 128 ALA A C 1
ATOM 1063 O O . ALA A 1 128 ? -22.787 -3.819 -8.814 1.00 93.19 128 ALA A O 1
ATOM 1064 N N . LYS A 1 129 ? -24.359 -5.317 -9.427 1.00 90.31 129 LYS A N 1
ATOM 1065 C CA . LYS A 1 129 ? -25.093 -5.319 -8.149 1.00 90.31 129 LYS A CA 1
ATOM 1066 C C . LYS A 1 129 ? -24.205 -5.788 -6.992 1.00 90.31 129 LYS A C 1
ATOM 1068 O O . LYS A 1 129 ? -24.107 -5.115 -5.973 1.00 90.31 129 LYS A O 1
ATOM 1073 N N . GLU A 1 130 ? -23.501 -6.897 -7.191 1.00 88.88 130 GLU A N 1
ATOM 1074 C CA . GLU A 1 130 ? -22.572 -7.490 -6.221 1.00 88.88 130 GLU A CA 1
ATOM 1075 C C . GLU A 1 130 ? -21.127 -7.170 -6.608 1.00 88.88 130 GLU A C 1
ATOM 1077 O O . GLU A 1 130 ? -20.305 -8.048 -6.867 1.00 88.88 130 GLU A O 1
ATOM 1082 N N . ARG A 1 131 ? -20.829 -5.874 -6.745 1.00 89.69 131 ARG A N 1
ATOM 1083 C CA . ARG A 1 131 ? -19.487 -5.437 -7.131 1.00 89.69 131 ARG A CA 1
ATOM 1084 C C . ARG A 1 131 ? -18.485 -5.676 -6.009 1.00 89.69 131 ARG A C 1
ATOM 1086 O O . ARG A 1 131 ? -18.722 -5.339 -4.849 1.00 89.69 131 ARG A O 1
ATOM 1093 N N . GLU A 1 132 ? -17.317 -6.162 -6.396 1.00 87.19 132 GLU A N 1
ATOM 1094 C CA . GLU A 1 132 ? -16.184 -6.335 -5.501 1.00 87.19 132 GLU A CA 1
ATOM 1095 C C . GLU A 1 132 ? -15.045 -5.439 -5.951 1.00 87.19 132 GLU A C 1
ATOM 1097 O O . GLU A 1 132 ? -14.518 -5.568 -7.056 1.00 87.19 132 GLU A O 1
ATOM 1102 N N . ILE A 1 133 ? -14.692 -4.502 -5.080 1.00 91.69 133 ILE A N 1
ATOM 1103 C CA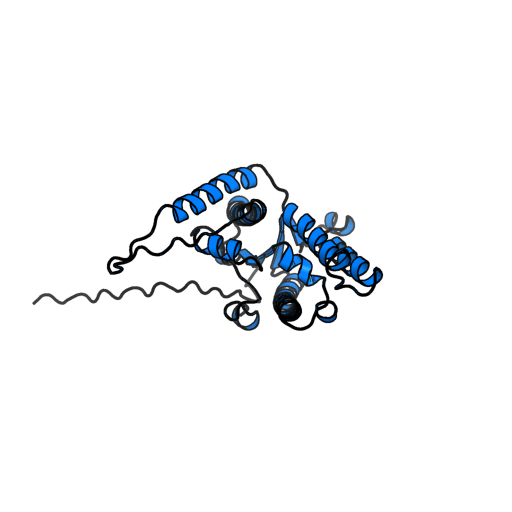 . ILE A 1 133 ? -13.577 -3.590 -5.284 1.00 91.69 133 ILE A CA 1
ATOM 1104 C C . ILE A 1 133 ? -12.466 -4.048 -4.341 1.00 91.69 133 ILE A C 1
ATOM 1106 O O . ILE A 1 133 ? -12.646 -4.099 -3.125 1.00 91.69 133 ILE A O 1
ATOM 1110 N N . GLN A 1 134 ? -11.353 -4.471 -4.934 1.00 94.56 134 GLN A N 1
ATOM 1111 C CA . GLN A 1 134 ? -10.184 -4.991 -4.220 1.00 94.56 134 GLN A CA 1
ATOM 1112 C C . GLN A 1 134 ? -9.200 -3.880 -3.856 1.00 94.56 134 GLN A C 1
ATOM 1114 O O . GLN A 1 134 ? -8.589 -3.926 -2.789 1.00 94.56 134 GLN A O 1
ATOM 1119 N N . TYR A 1 135 ? -9.067 -2.890 -4.739 1.00 96.00 135 TYR A N 1
ATOM 1120 C CA . TYR A 1 135 ? -8.194 -1.735 -4.585 1.00 96.00 135 TYR A CA 1
ATOM 1121 C C . TYR A 1 135 ? -9.042 -0.474 -4.516 1.00 96.00 135 TYR A C 1
ATOM 1123 O O . TYR A 1 135 ? -9.867 -0.235 -5.394 1.00 96.00 135 TYR A O 1
ATOM 1131 N N . HIS A 1 136 ? -8.820 0.308 -3.473 1.00 95.06 136 HIS A N 1
ATOM 1132 C CA . HIS A 1 136 ? -9.467 1.582 -3.232 1.00 95.06 136 HIS A CA 1
ATOM 1133 C C . HIS A 1 136 ? -8.404 2.673 -3.264 1.00 95.06 136 HIS A C 1
ATOM 1135 O O . HIS A 1 136 ? -7.444 2.638 -2.489 1.00 95.06 136 HIS A O 1
ATOM 1141 N N . ASP A 1 137 ? -8.571 3.636 -4.157 1.00 92.62 137 ASP A N 1
ATOM 1142 C CA . ASP A 1 137 ? -7.947 4.934 -3.986 1.00 92.62 137 ASP A CA 1
ATOM 1143 C C . ASP A 1 137 ? -8.617 5.669 -2.818 1.00 92.62 137 ASP A C 1
ATOM 1145 O O . ASP A 1 137 ? -9.823 5.567 -2.587 1.00 92.62 137 ASP A O 1
ATOM 1149 N N . LEU A 1 138 ? -7.802 6.347 -2.014 1.00 93.88 138 LEU A N 1
ATOM 1150 C CA . LEU A 1 138 ? -8.276 7.227 -0.953 1.00 93.88 138 LEU A CA 1
ATOM 1151 C C . LEU A 1 138 ? -7.937 8.656 -1.331 1.00 93.88 138 LEU A C 1
ATOM 1153 O O . LEU A 1 138 ? -6.766 9.038 -1.328 1.00 93.88 138 LEU A O 1
ATOM 1157 N N . GLU A 1 139 ? -8.972 9.422 -1.651 1.00 94.19 139 GLU A N 1
ATOM 1158 C CA . GLU A 1 139 ? -8.849 10.853 -1.891 1.00 94.19 139 GLU A CA 1
ATOM 1159 C C . GLU A 1 139 ? -8.462 11.570 -0.600 1.00 94.19 139 GLU A C 1
ATOM 1161 O O . GLU A 1 139 ? -9.020 11.318 0.476 1.00 94.19 139 GLU A O 1
ATOM 1166 N N . THR A 1 140 ? -7.513 12.495 -0.711 1.00 93.56 140 THR A N 1
ATOM 1167 C CA . THR A 1 140 ? -7.156 13.366 0.404 1.00 93.56 140 THR A CA 1
ATOM 1168 C C . THR A 1 140 ? -8.308 14.338 0.677 1.00 93.56 140 THR A C 1
ATOM 1170 O O . THR A 1 140 ? -8.557 15.264 -0.092 1.00 93.56 140 THR A O 1
ATOM 1173 N N . ASN A 1 141 ? -9.009 14.140 1.794 1.00 94.75 141 ASN A N 1
ATOM 1174 C CA . ASN A 1 141 ? -10.134 14.975 2.220 1.00 94.75 141 ASN A CA 1
ATOM 1175 C C . ASN A 1 141 ? -9.793 15.833 3.454 1.00 94.75 141 ASN A C 1
ATOM 1177 O O . ASN A 1 141 ? -8.705 15.742 4.028 1.00 94.75 141 ASN A O 1
ATOM 1181 N N . ARG A 1 142 ? -10.748 16.670 3.883 1.00 95.12 142 ARG A N 1
ATOM 1182 C CA . ARG A 1 142 ? -10.594 17.575 5.033 1.00 95.12 142 ARG A CA 1
ATOM 1183 C C . ARG A 1 142 ? -10.186 16.849 6.320 1.00 95.12 142 ARG A C 1
ATOM 1185 O O . ARG A 1 142 ? -9.319 17.351 7.030 1.00 95.12 142 ARG A O 1
ATOM 1192 N N . ASP A 1 143 ? -10.780 15.698 6.621 1.00 94.75 143 ASP A N 1
ATOM 1193 C CA . ASP A 1 143 ? -10.504 14.963 7.862 1.00 94.75 143 ASP A CA 1
ATOM 1194 C C . ASP A 1 143 ? -9.084 14.392 7.868 1.00 94.75 143 ASP A C 1
ATOM 1196 O O . ASP A 1 143 ? -8.386 14.461 8.880 1.00 94.75 143 ASP A O 1
ATOM 1200 N N . ILE A 1 144 ? -8.620 13.906 6.712 1.00 96.12 144 ILE A N 1
ATOM 1201 C CA . ILE A 1 144 ? -7.227 13.493 6.516 1.00 96.12 144 ILE A CA 1
ATOM 1202 C C . ILE A 1 144 ? -6.294 14.692 6.720 1.00 96.12 144 ILE A C 1
ATOM 1204 O O . ILE A 1 144 ? -5.317 14.570 7.453 1.00 96.12 144 ILE A O 1
ATOM 1208 N N . ILE A 1 145 ? -6.603 15.856 6.139 1.00 94.75 145 ILE A N 1
ATOM 1209 C CA . ILE A 1 145 ? -5.783 17.074 6.276 1.00 94.75 145 ILE A CA 1
ATOM 1210 C C . ILE A 1 145 ? -5.679 17.520 7.740 1.00 94.75 145 ILE A C 1
ATOM 1212 O O . ILE A 1 145 ? -4.587 17.825 8.213 1.00 94.75 145 ILE A O 1
ATOM 1216 N N . ILE A 1 146 ? -6.788 17.523 8.479 1.00 93.56 146 ILE A N 1
ATOM 1217 C CA . ILE A 1 146 ? -6.788 17.881 9.905 1.00 93.56 146 ILE A CA 1
ATOM 1218 C C . ILE A 1 146 ? -5.972 16.863 10.717 1.00 93.56 146 ILE A C 1
ATOM 1220 O O . ILE A 1 146 ? -5.208 17.235 11.609 1.00 93.56 146 ILE A O 1
ATOM 1224 N N . ALA A 1 147 ? -6.088 15.572 10.400 1.00 95.19 147 ALA A N 1
ATOM 1225 C CA . ALA A 1 147 ? -5.326 14.529 11.078 1.00 95.19 147 ALA A CA 1
ATOM 1226 C C . ALA A 1 147 ? -3.805 14.629 10.833 1.00 95.19 147 ALA A C 1
ATOM 1228 O O . ALA A 1 147 ? -3.036 14.244 11.719 1.00 95.19 147 ALA A O 1
ATOM 1229 N N . ILE A 1 148 ? -3.359 15.194 9.701 1.00 95.12 148 ILE A N 1
ATOM 1230 C CA . ILE A 1 148 ? -1.932 15.448 9.434 1.00 95.12 148 ILE A CA 1
ATOM 1231 C C . ILE A 1 148 ? -1.345 16.364 10.506 1.00 95.12 148 ILE A C 1
ATOM 1233 O O . ILE A 1 148 ? -0.306 16.027 11.075 1.00 95.12 148 ILE A O 1
ATOM 1237 N N . ASP A 1 149 ? -2.010 17.484 10.803 1.00 93.12 149 ASP A N 1
ATOM 1238 C CA . ASP A 1 149 ? -1.552 18.449 11.810 1.00 93.12 149 ASP A CA 1
ATOM 1239 C C . ASP A 1 149 ? -1.455 17.796 13.195 1.00 93.12 149 ASP A C 1
ATOM 1241 O O . ASP A 1 149 ? -0.410 17.828 13.853 1.00 93.12 149 ASP A O 1
ATOM 1245 N N . ARG A 1 150 ? -2.497 17.050 13.577 1.00 92.50 150 ARG A N 1
ATOM 1246 C CA . ARG A 1 150 ? -2.516 16.280 14.825 1.00 92.50 150 ARG A CA 1
ATOM 1247 C C . ARG A 1 150 ? -1.338 15.305 14.922 1.00 92.50 150 ARG A C 1
ATOM 1249 O O . ARG A 1 150 ? -0.677 15.232 15.960 1.00 92.50 150 ARG A O 1
ATOM 1256 N N . PHE A 1 151 ? -1.068 14.517 13.880 1.00 93.56 151 PHE A N 1
ATOM 1257 C CA . PHE A 1 151 ? 0.035 13.553 13.920 1.00 93.56 151 PHE A CA 1
ATOM 1258 C C . PHE A 1 151 ? 1.404 14.222 13.876 1.00 93.56 151 PHE A C 1
ATOM 1260 O O . PHE A 1 151 ? 2.325 13.753 14.552 1.00 93.56 151 PHE A O 1
ATOM 1267 N N . TYR A 1 152 ? 1.533 15.331 13.153 1.00 92.38 152 TYR A N 1
ATOM 1268 C CA . TYR A 1 152 ? 2.735 16.152 13.165 1.00 92.38 152 TYR A CA 1
ATOM 1269 C C . TYR A 1 152 ? 3.046 16.662 14.579 1.00 92.38 152 TYR A C 1
ATOM 1271 O O . TYR A 1 152 ? 4.172 16.500 15.065 1.00 92.38 152 TYR A O 1
ATOM 1279 N N . GLU A 1 153 ? 2.040 17.192 15.280 1.00 90.81 153 GLU A N 1
ATOM 1280 C CA . GLU A 1 153 ? 2.172 17.665 16.658 1.00 90.81 153 GLU A CA 1
ATOM 1281 C C . GLU A 1 153 ? 2.586 16.531 17.610 1.00 90.81 153 GLU A C 1
ATOM 1283 O O . GLU A 1 153 ? 3.547 16.678 18.371 1.00 90.81 153 GLU A O 1
ATOM 1288 N N . ILE A 1 154 ? 1.923 15.369 17.536 1.00 88.94 154 ILE A N 1
ATOM 1289 C CA . ILE A 1 154 ? 2.241 14.199 18.373 1.00 88.94 154 ILE A CA 1
ATOM 1290 C C . ILE A 1 154 ? 3.697 13.757 18.174 1.00 88.94 154 ILE A C 1
ATOM 1292 O O . ILE A 1 154 ? 4.419 13.526 19.150 1.00 88.94 154 ILE A O 1
ATOM 1296 N N . ILE A 1 155 ? 4.147 13.651 16.921 1.00 88.06 155 ILE A N 1
ATOM 1297 C CA . ILE A 1 155 ? 5.502 13.193 16.594 1.00 88.06 155 ILE A CA 1
ATOM 1298 C C . ILE A 1 155 ? 6.547 14.205 17.077 1.00 88.06 155 ILE A C 1
ATOM 1300 O O . ILE A 1 155 ? 7.576 13.807 17.629 1.00 88.06 155 ILE A O 1
ATOM 1304 N N . ASN A 1 156 ? 6.292 15.506 16.934 1.00 85.38 156 ASN A N 1
ATOM 1305 C 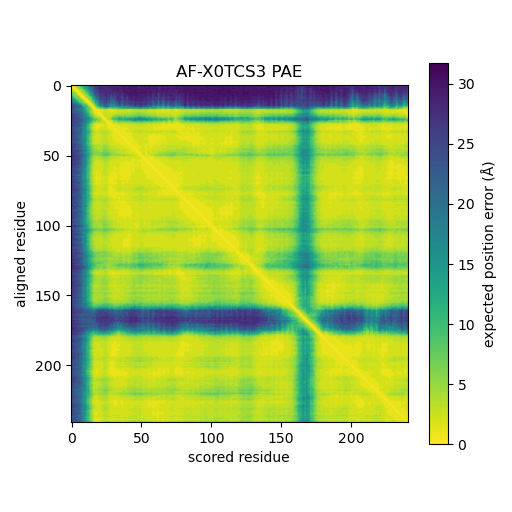CA . ASN A 1 156 ? 7.232 16.532 17.381 1.00 85.38 156 ASN A CA 1
ATOM 1306 C C . ASN A 1 156 ? 7.276 16.683 18.906 1.00 85.38 156 ASN A C 1
ATOM 1308 O O . ASN A 1 156 ? 8.372 16.767 19.466 1.00 85.38 156 ASN A O 1
ATOM 1312 N N . LYS A 1 157 ? 6.138 16.596 19.606 1.00 84.31 157 LYS A N 1
ATOM 1313 C CA . LYS A 1 157 ? 6.117 16.528 21.080 1.00 84.31 157 LYS A CA 1
ATOM 1314 C C . LYS A 1 157 ? 6.901 15.318 21.596 1.00 84.31 157 LYS A C 1
ATOM 1316 O O . LYS A 1 157 ? 7.645 15.424 22.575 1.00 84.31 157 LYS A O 1
ATOM 1321 N N . ALA A 1 158 ? 6.810 14.175 20.911 1.00 77.31 158 ALA A N 1
ATOM 1322 C CA . ALA A 1 158 ? 7.567 12.978 21.272 1.00 77.31 158 ALA A CA 1
ATOM 1323 C C . ALA A 1 158 ? 9.092 13.147 21.103 1.00 77.31 158 ALA A C 1
ATOM 1325 O O . ALA A 1 158 ? 9.848 12.539 21.860 1.00 77.31 158 ALA A O 1
ATOM 1326 N N . LYS A 1 159 ? 9.557 13.988 20.164 1.00 72.31 159 LYS A N 1
ATOM 1327 C CA . LYS A 1 159 ? 10.986 14.338 20.013 1.00 72.31 159 LYS A CA 1
ATOM 1328 C C . LYS A 1 159 ? 11.491 15.225 21.148 1.00 72.31 159 LYS A C 1
ATOM 1330 O O . LYS A 1 159 ? 12.612 15.036 21.611 1.00 72.31 159 LYS A O 1
ATOM 1335 N N . GLN A 1 160 ? 10.669 16.179 21.584 1.00 67.12 160 GLN A N 1
ATOM 1336 C CA . GLN A 1 160 ? 11.031 17.161 22.611 1.00 67.12 160 GLN A CA 1
ATOM 1337 C C . GLN A 1 160 ? 11.007 16.589 24.035 1.00 67.12 160 GLN A C 1
ATOM 1339 O O . GLN A 1 160 ? 11.627 17.158 24.927 1.00 67.12 160 GLN A O 1
ATOM 1344 N N . THR A 1 161 ? 10.338 15.452 24.257 1.00 60.88 161 THR A N 1
ATOM 1345 C CA . THR A 1 161 ? 10.186 14.854 25.593 1.00 60.88 161 THR A CA 1
ATOM 1346 C C . THR A 1 161 ? 11.070 13.607 25.757 1.00 60.88 161 THR A C 1
ATOM 1348 O O . THR A 1 161 ? 10.592 12.483 25.558 1.00 60.88 161 THR A O 1
ATOM 1351 N N . PRO A 1 162 ? 12.362 13.723 26.129 1.00 56.34 162 PRO A N 1
ATOM 1352 C CA . PRO A 1 162 ? 13.175 12.549 26.412 1.00 56.34 162 PRO A CA 1
ATOM 1353 C C . PRO A 1 162 ? 12.626 11.842 27.657 1.00 56.34 162 PRO A C 1
ATOM 1355 O O . PRO A 1 162 ? 12.744 12.325 28.782 1.00 56.34 162 PRO A O 1
ATOM 1358 N N . ARG A 1 163 ? 12.027 10.660 27.475 1.00 54.84 163 ARG A N 1
ATOM 1359 C CA . ARG A 1 163 ? 11.677 9.778 28.597 1.00 54.84 163 ARG A CA 1
ATOM 1360 C C . ARG A 1 163 ? 12.965 9.323 29.289 1.00 54.84 163 ARG A C 1
ATOM 1362 O O . ARG A 1 163 ? 13.586 8.352 28.859 1.00 54.84 163 ARG A O 1
ATOM 1369 N N . LYS A 1 164 ? 13.354 10.004 30.371 1.00 49.19 164 LYS A N 1
ATOM 1370 C CA . LYS A 1 164 ? 14.400 9.544 31.295 1.00 49.19 164 LYS A CA 1
ATOM 1371 C C . LYS A 1 164 ? 13.954 8.194 31.865 1.00 49.19 164 LYS A C 1
ATOM 1373 O O . LYS A 1 164 ? 12.931 8.111 32.543 1.00 49.19 164 LYS A O 1
ATOM 1378 N N . LYS A 1 165 ? 14.678 7.111 31.567 1.00 54.94 165 LYS A N 1
ATOM 1379 C CA . LYS A 1 165 ? 14.498 5.868 32.328 1.00 54.94 165 LYS A CA 1
ATOM 1380 C C . LYS A 1 165 ? 15.030 6.113 33.746 1.00 54.94 165 LYS A C 1
ATOM 1382 O O . LYS A 1 165 ? 16.100 6.708 33.856 1.00 54.94 165 LYS A O 1
ATOM 1387 N N . PRO A 1 166 ? 14.354 5.626 34.803 1.00 54.31 166 PRO A N 1
ATOM 1388 C CA . PRO A 1 166 ? 14.751 5.888 36.190 1.00 54.31 166 PRO A CA 1
ATOM 1389 C C . PRO A 1 166 ? 16.184 5.436 36.539 1.00 54.31 166 PRO A C 1
ATOM 1391 O O . PRO A 1 166 ? 16.746 5.947 37.494 1.00 54.31 166 PRO A O 1
ATOM 1394 N N . ASN A 1 167 ? 16.810 4.573 35.723 1.00 58.78 167 ASN A N 1
ATOM 1395 C CA . ASN A 1 167 ? 18.177 4.072 35.926 1.00 58.78 167 ASN A CA 1
ATOM 1396 C C . ASN A 1 167 ? 19.146 4.404 34.765 1.00 58.78 167 ASN A C 1
ATOM 1398 O O . ASN A 1 167 ? 20.081 3.648 34.519 1.00 58.78 167 ASN A O 1
ATOM 1402 N N . GLN A 1 168 ? 18.919 5.477 33.996 1.00 55.41 168 GLN A N 1
ATOM 1403 C CA . GLN A 1 168 ? 19.871 5.933 32.968 1.00 55.41 168 GLN A CA 1
ATOM 1404 C C . GLN A 1 168 ? 20.492 7.281 33.350 1.00 55.41 168 GLN A C 1
ATOM 1406 O O . GLN A 1 168 ? 19.800 8.295 33.423 1.00 55.41 168 GLN A O 1
ATOM 1411 N N . THR A 1 169 ? 21.810 7.278 33.564 1.00 55.97 169 THR A N 1
ATOM 1412 C CA . THR A 1 169 ? 22.646 8.461 33.841 1.00 55.97 169 THR A CA 1
ATOM 1413 C C . THR A 1 169 ? 22.812 9.371 32.624 1.00 55.97 169 THR A C 1
ATOM 1415 O O . THR A 1 169 ? 23.088 10.556 32.775 1.00 55.97 169 THR A O 1
ATOM 1418 N N . THR A 1 170 ? 22.566 8.860 31.418 1.00 54.91 170 THR A N 1
ATOM 1419 C CA . THR A 1 170 ? 22.563 9.628 30.171 1.00 54.91 170 THR A CA 1
ATOM 1420 C C . THR A 1 170 ? 21.151 9.693 29.596 1.00 54.91 170 THR A C 1
ATOM 1422 O O . THR A 1 170 ? 20.459 8.679 29.470 1.00 54.91 170 THR A O 1
ATOM 1425 N N . ALA A 1 171 ? 20.691 10.902 29.262 1.00 52.56 171 ALA A N 1
ATOM 1426 C CA . ALA A 1 171 ? 19.414 11.079 28.580 1.00 52.56 171 ALA A CA 1
ATOM 1427 C C . ALA A 1 171 ? 19.440 10.290 27.254 1.00 52.56 171 ALA A C 1
ATOM 1429 O O . ALA A 1 171 ? 20.410 10.415 26.499 1.00 52.56 171 ALA A O 1
ATOM 1430 N N . PRO A 1 172 ? 18.425 9.458 26.948 1.00 52.31 172 PRO A N 1
ATOM 1431 C CA . PRO A 1 172 ? 18.389 8.753 25.677 1.00 52.31 172 PRO A CA 1
ATOM 1432 C C . PRO A 1 172 ? 18.368 9.776 24.541 1.00 52.31 172 PRO A C 1
ATOM 1434 O O . PRO A 1 172 ? 17.517 10.666 24.522 1.00 52.31 172 PRO A O 1
ATOM 1437 N N . LYS A 1 173 ? 19.309 9.642 23.598 1.00 48.56 173 LYS A N 1
ATOM 1438 C CA . LYS A 1 173 ? 19.371 10.479 22.397 1.00 48.56 173 LYS A CA 1
ATOM 1439 C C . LYS A 1 173 ? 18.002 10.410 21.700 1.00 48.56 173 LYS A C 1
ATOM 1441 O O . LYS A 1 173 ? 17.542 9.291 21.434 1.00 48.56 173 LYS A O 1
ATOM 1446 N N . PRO A 1 174 ? 17.324 11.545 21.446 1.00 54.12 174 PRO A N 1
ATOM 1447 C CA . PRO A 1 174 ? 16.038 11.526 20.769 1.00 54.12 174 PRO A CA 1
ATOM 1448 C C . PRO A 1 174 ? 16.223 10.827 19.423 1.00 54.12 174 PRO A C 1
ATOM 1450 O O . PRO A 1 174 ? 17.140 11.139 18.661 1.00 54.12 174 PRO A O 1
ATOM 1453 N N . LYS A 1 175 ? 15.388 9.822 19.137 1.00 60.22 175 LYS A N 1
ATOM 1454 C CA . LYS A 1 175 ? 15.303 9.302 17.773 1.00 60.22 175 LYS A CA 1
ATOM 1455 C C . LYS A 1 175 ? 14.698 10.425 16.940 1.00 60.22 175 LYS A C 1
ATOM 1457 O O . LYS A 1 175 ? 13.505 10.690 17.066 1.00 60.22 175 LYS A O 1
ATOM 1462 N N . ASN A 1 176 ? 15.512 11.076 16.115 1.00 63.06 176 ASN A N 1
ATOM 1463 C CA . ASN A 1 176 ? 15.025 12.006 15.105 1.00 63.06 176 ASN A CA 1
ATOM 1464 C C . ASN A 1 176 ? 14.231 11.201 14.075 1.00 63.06 176 ASN A C 1
ATOM 1466 O O . ASN A 1 176 ? 14.782 10.637 13.136 1.00 63.06 176 ASN A O 1
ATOM 1470 N N . VAL A 1 177 ? 12.931 11.065 14.324 1.00 72.06 177 VAL A N 1
ATOM 1471 C CA . VAL A 1 177 ? 11.984 10.494 13.372 1.00 72.06 177 VAL A CA 1
ATOM 1472 C C . VAL A 1 177 ? 11.578 11.628 12.441 1.00 72.06 177 VAL A C 1
ATOM 1474 O O . VAL A 1 177 ? 10.708 12.437 12.764 1.00 72.06 177 VAL A O 1
ATOM 1477 N N . GLU A 1 178 ? 12.287 11.759 11.329 1.00 79.81 178 GLU A N 1
ATOM 1478 C CA . GLU A 1 178 ? 11.845 12.612 10.230 1.00 79.81 178 GLU A CA 1
ATOM 1479 C C . GLU A 1 178 ? 10.669 11.921 9.540 1.00 79.81 178 GLU A C 1
ATOM 1481 O O . GLU A 1 178 ? 10.741 10.737 9.212 1.00 79.81 178 GLU A O 1
ATOM 1486 N N . VAL A 1 179 ? 9.563 12.648 9.408 1.00 84.06 179 VAL A N 1
ATOM 1487 C CA . VAL A 1 179 ? 8.362 12.214 8.693 1.00 84.06 179 VAL A CA 1
ATOM 1488 C C . VAL A 1 179 ? 8.029 13.277 7.672 1.00 84.06 179 VAL A C 1
ATOM 1490 O O . VAL A 1 179 ? 8.049 14.470 7.981 1.00 84.06 179 VAL A O 1
ATOM 1493 N N . SER A 1 180 ? 7.753 12.838 6.455 1.00 90.75 180 SER A N 1
ATOM 1494 C CA . SER A 1 180 ? 7.302 13.703 5.377 1.00 90.75 180 SER A CA 1
ATOM 1495 C C . SER A 1 180 ? 5.780 13.890 5.428 1.00 90.75 180 SER A C 1
ATOM 1497 O O . SER A 1 180 ? 5.065 13.148 6.101 1.00 90.75 180 SER A O 1
ATOM 1499 N N . VAL A 1 181 ? 5.253 14.878 4.702 1.00 91.69 181 VAL A N 1
ATOM 1500 C CA . VAL A 1 181 ? 3.795 15.052 4.568 1.00 91.69 181 VAL A CA 1
ATOM 1501 C C . VAL A 1 181 ? 3.121 13.805 3.963 1.00 91.69 181 VAL A C 1
ATOM 1503 O O . VAL A 1 181 ? 2.114 13.379 4.525 1.00 91.69 181 VAL A O 1
ATOM 1506 N N . PRO A 1 182 ? 3.662 13.149 2.913 1.00 93.19 182 PRO A N 1
ATOM 1507 C CA . PRO A 1 182 ? 3.135 11.865 2.438 1.00 93.19 182 PRO A CA 1
ATOM 1508 C C . PRO A 1 182 ? 3.050 10.780 3.521 1.00 93.19 182 PRO A C 1
ATOM 1510 O O . PRO A 1 182 ? 2.044 10.074 3.600 1.00 93.19 182 PRO A O 1
ATOM 1513 N N . ASP A 1 183 ? 4.049 10.684 4.405 1.00 94.00 183 ASP A N 1
ATOM 1514 C CA . ASP A 1 183 ? 4.013 9.745 5.535 1.00 94.00 183 ASP A CA 1
ATOM 1515 C C . ASP A 1 183 ? 2.837 10.052 6.468 1.00 94.00 183 ASP A C 1
ATOM 1517 O O . ASP A 1 183 ? 2.090 9.157 6.865 1.00 94.00 183 ASP A O 1
ATOM 1521 N N . LEU A 1 184 ? 2.632 11.333 6.785 1.00 95.25 184 LEU A N 1
ATOM 1522 C CA . LEU A 1 184 ? 1.520 11.785 7.620 1.00 95.25 184 LEU A CA 1
ATOM 1523 C C . LEU A 1 184 ? 0.162 11.563 6.946 1.00 95.25 184 LEU A C 1
ATOM 1525 O O . LEU A 1 184 ? -0.795 11.229 7.644 1.00 95.25 184 LEU A O 1
ATOM 1529 N N . ILE A 1 185 ? 0.068 11.680 5.617 1.00 96.81 185 ILE A N 1
ATOM 1530 C CA . ILE A 1 185 ? -1.143 11.337 4.856 1.00 96.81 185 ILE A CA 1
ATOM 1531 C C . ILE A 1 185 ? -1.464 9.848 5.009 1.00 96.81 185 ILE A C 1
ATOM 1533 O O . ILE A 1 185 ? -2.624 9.508 5.235 1.00 96.81 185 ILE A O 1
ATOM 1537 N N . ILE A 1 186 ? -0.469 8.954 4.965 1.00 97.12 186 ILE A N 1
ATOM 1538 C CA . ILE A 1 186 ? -0.684 7.513 5.189 1.00 97.12 186 ILE A CA 1
ATOM 1539 C C . ILE A 1 186 ? -1.219 7.254 6.604 1.00 97.12 186 ILE A C 1
ATOM 1541 O O . ILE A 1 186 ? -2.194 6.515 6.768 1.00 97.12 186 ILE A O 1
ATOM 1545 N N . LEU A 1 187 ? -0.620 7.873 7.630 1.00 96.81 187 LEU A N 1
ATOM 1546 C CA . LEU A 1 187 ? -1.078 7.727 9.020 1.00 96.81 187 LEU A CA 1
ATOM 1547 C C . LEU A 1 187 ? -2.505 8.259 9.208 1.00 96.81 187 LEU A C 1
ATOM 1549 O O . LEU A 1 187 ? -3.342 7.599 9.827 1.00 96.81 187 LEU A O 1
ATOM 1553 N N . SER A 1 188 ? -2.783 9.423 8.625 1.00 97.38 188 SER A N 1
ATOM 1554 C CA . SER A 1 188 ? -4.091 10.083 8.635 1.00 97.38 188 SER A CA 1
ATOM 1555 C C . SER A 1 188 ? -5.149 9.253 7.927 1.00 97.38 188 SER A C 1
ATOM 1557 O O . SER A 1 188 ? -6.217 9.026 8.484 1.00 97.38 188 SER A O 1
ATOM 1559 N N . SER A 1 189 ? -4.818 8.693 6.765 1.00 97.81 189 SER A N 1
ATOM 1560 C CA . SER A 1 189 ? -5.692 7.790 6.012 1.00 97.81 189 SER A CA 1
ATOM 1561 C C . SER A 1 189 ? -6.011 6.529 6.808 1.00 97.81 189 SER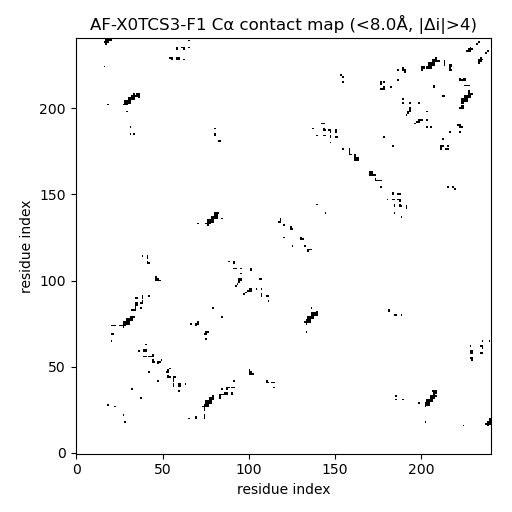 A C 1
ATOM 1563 O O . SER A 1 189 ? -7.161 6.108 6.874 1.00 97.81 189 SER A O 1
ATOM 1565 N N . ALA A 1 190 ? -5.014 5.936 7.470 1.00 97.75 190 ALA A N 1
ATOM 1566 C CA . ALA A 1 190 ? -5.234 4.765 8.308 1.00 97.75 190 ALA A CA 1
ATOM 1567 C C . ALA A 1 190 ? -6.153 5.071 9.502 1.00 97.75 190 ALA A C 1
ATOM 1569 O O . ALA A 1 190 ? -7.020 4.261 9.828 1.00 97.75 190 ALA A O 1
ATOM 1570 N N . LYS A 1 191 ? -5.999 6.238 10.140 1.00 97.44 191 LYS A N 1
ATOM 1571 C CA . LYS A 1 191 ? -6.893 6.662 11.225 1.00 97.44 191 LYS A CA 1
ATOM 1572 C C . LYS A 1 191 ? -8.305 6.951 10.716 1.00 97.44 191 LYS A C 1
ATOM 1574 O O . LYS A 1 191 ? -9.259 6.456 11.302 1.00 97.44 191 LYS A O 1
ATOM 1579 N N . TYR A 1 192 ? -8.424 7.664 9.600 1.00 97.75 192 TYR A N 1
ATOM 1580 C CA . TYR A 1 192 ? -9.693 7.956 8.937 1.00 97.75 192 TYR A CA 1
ATOM 1581 C C . TYR A 1 192 ? -10.462 6.675 8.587 1.00 97.75 192 TYR A C 1
ATOM 1583 O O . TYR A 1 192 ? -11.647 6.565 8.881 1.00 97.75 192 TYR A O 1
ATOM 1591 N N . LEU A 1 193 ? -9.779 5.660 8.049 1.00 97.81 193 LEU A N 1
ATOM 1592 C CA . LEU A 1 193 ? -10.368 4.347 7.776 1.00 97.81 193 LEU A CA 1
ATOM 1593 C C . LEU A 1 193 ? -10.917 3.655 9.030 1.00 97.81 193 LEU A C 1
ATOM 1595 O O . LEU A 1 193 ? -11.957 3.005 8.968 1.00 97.81 193 LEU A O 1
ATOM 1599 N N . MET A 1 194 ? -10.218 3.768 10.158 1.00 97.56 194 MET A N 1
ATOM 1600 C CA . MET A 1 194 ? -10.694 3.201 11.420 1.00 97.56 194 MET A CA 1
ATOM 1601 C C . MET A 1 194 ? -11.913 3.946 11.957 1.00 97.56 194 MET A C 1
ATOM 1603 O O . MET A 1 194 ? -12.829 3.302 12.450 1.00 97.56 194 MET A O 1
ATOM 1607 N N . ASP A 1 195 ? -11.908 5.275 11.870 1.00 96.50 195 ASP A N 1
ATOM 1608 C CA . ASP A 1 195 ? -12.925 6.117 12.502 1.00 96.50 195 ASP A CA 1
ATOM 1609 C C . ASP A 1 195 ? -14.203 6.228 11.675 1.00 96.50 195 ASP A C 1
ATOM 1611 O O . ASP A 1 195 ? -15.294 6.184 12.225 1.00 96.50 195 ASP A O 1
ATOM 1615 N N . PHE A 1 196 ? -14.076 6.399 10.359 1.00 95.88 196 PHE A N 1
ATOM 1616 C CA . PHE A 1 196 ? -15.216 6.667 9.484 1.00 95.88 196 PHE A CA 1
ATOM 1617 C C . PHE A 1 196 ? -15.871 5.387 8.957 1.00 95.88 196 PHE A C 1
ATOM 1619 O O . PHE A 1 196 ? -17.065 5.369 8.675 1.00 95.88 196 PHE A O 1
ATOM 1626 N N . TYR A 1 197 ? -15.093 4.311 8.807 1.00 95.19 197 TYR A N 1
ATOM 1627 C CA . TYR A 1 197 ? -15.579 3.027 8.288 1.00 95.19 197 TYR A CA 1
ATOM 1628 C C . TYR A 1 197 ? -15.613 1.924 9.350 1.00 95.19 197 TYR A C 1
ATOM 1630 O O . TYR A 1 197 ? -15.763 0.751 8.998 1.00 95.19 197 TYR A O 1
ATOM 1638 N N . ASP A 1 198 ? -15.416 2.277 10.624 1.00 95.56 198 ASP A N 1
ATOM 1639 C CA . ASP A 1 198 ? -15.393 1.351 11.763 1.00 95.56 198 ASP A CA 1
ATOM 1640 C C . ASP A 1 198 ? -14.457 0.146 11.558 1.00 95.56 198 ASP A C 1
ATOM 1642 O O . ASP A 1 198 ? -14.691 -0.957 12.067 1.00 95.56 198 ASP A O 1
ATOM 1646 N N . ILE A 1 199 ? -13.375 0.320 10.786 1.00 96.12 199 ILE A N 1
ATOM 1647 C CA . ILE A 1 199 ? -12.445 -0.774 10.510 1.00 96.12 199 ILE A CA 1
ATOM 1648 C C . ILE A 1 199 ? -11.695 -1.105 11.805 1.00 96.12 199 ILE A C 1
ATOM 1650 O O . ILE A 1 199 ? -10.942 -0.269 12.320 1.00 96.12 199 ILE A O 1
ATOM 1654 N N . PRO A 1 200 ? -11.802 -2.345 12.329 1.00 94.75 200 PRO A N 1
ATOM 1655 C CA . PRO A 1 200 ? -11.122 -2.694 13.561 1.00 94.75 200 PRO A CA 1
ATOM 1656 C C . PRO A 1 200 ? -9.613 -2.568 13.389 1.00 94.75 200 PRO A C 1
ATOM 1658 O O . PRO A 1 200 ? -9.027 -3.150 12.477 1.00 94.75 200 PRO A O 1
ATOM 1661 N N . ARG A 1 201 ? -8.951 -1.898 14.333 1.00 94.75 201 ARG A N 1
ATOM 1662 C CA . ARG A 1 201 ? -7.490 -1.723 14.334 1.00 94.75 201 ARG A CA 1
ATOM 1663 C C . ARG A 1 201 ? -6.708 -3.021 14.108 1.00 94.75 201 ARG A C 1
ATOM 1665 O O . ARG A 1 201 ? -5.656 -3.011 13.481 1.00 94.75 201 ARG A O 1
ATOM 1672 N N . GLY A 1 202 ? -7.194 -4.133 14.664 1.00 93.75 202 GLY A N 1
ATOM 1673 C CA . GLY A 1 202 ? -6.562 -5.449 14.528 1.00 93.75 202 GLY A CA 1
ATOM 1674 C C . GLY A 1 202 ? -6.625 -6.036 13.115 1.00 93.75 202 GLY A C 1
ATOM 1675 O O . GLY A 1 202 ? -5.916 -7.000 12.855 1.00 93.75 202 GLY A O 1
ATOM 1676 N N . ARG A 1 203 ? -7.446 -5.457 12.233 1.00 95.50 203 ARG A N 1
ATOM 1677 C CA . ARG A 1 203 ? -7.654 -5.860 10.838 1.00 95.50 203 ARG A CA 1
ATOM 1678 C C . ARG A 1 203 ? -7.108 -4.844 9.837 1.00 95.50 203 ARG A C 1
ATOM 1680 O O . ARG A 1 203 ? -7.091 -5.142 8.653 1.00 95.50 203 ARG A O 1
ATOM 1687 N N . LEU A 1 204 ? -6.683 -3.661 10.285 1.00 97.62 204 LEU A N 1
ATOM 1688 C CA . LEU A 1 204 ? -6.015 -2.671 9.443 1.00 97.62 204 LEU A CA 1
ATOM 1689 C C . LEU A 1 204 ? -4.497 -2.792 9.600 1.00 97.62 204 LEU A C 1
ATOM 1691 O O . LEU A 1 204 ? -3.978 -2.922 10.714 1.00 97.62 204 LEU A O 1
ATOM 1695 N N . HIS A 1 205 ? -3.778 -2.753 8.485 1.00 97.56 205 HIS A N 1
ATOM 1696 C CA . HIS A 1 205 ? -2.338 -2.975 8.432 1.00 97.56 205 HIS A CA 1
ATOM 1697 C C . HIS A 1 205 ? -1.685 -1.974 7.482 1.00 97.56 205 HIS A C 1
ATOM 1699 O O . HIS A 1 205 ? -2.030 -1.924 6.306 1.00 97.56 205 HIS A O 1
ATOM 1705 N N . ILE A 1 206 ? -0.719 -1.197 7.968 1.00 97.81 206 ILE A N 1
ATOM 1706 C CA . ILE A 1 206 ? 0.099 -0.338 7.101 1.00 97.81 206 ILE A CA 1
ATOM 1707 C C . ILE A 1 206 ? 1.301 -1.159 6.634 1.00 97.81 206 ILE A C 1
ATOM 1709 O O . ILE A 1 206 ? 1.998 -1.759 7.458 1.00 97.81 206 ILE A O 1
ATOM 1713 N N . VAL A 1 207 ? 1.563 -1.186 5.330 1.00 98.00 207 VAL A N 1
ATOM 1714 C CA . VAL A 1 207 ? 2.723 -1.883 4.759 1.00 98.00 207 VAL A CA 1
ATOM 1715 C C . VAL A 1 207 ? 3.618 -0.866 4.073 1.00 98.00 207 VAL A C 1
ATOM 1717 O O . VAL A 1 207 ? 3.190 -0.179 3.146 1.00 98.00 207 VAL A O 1
ATOM 1720 N N . THR A 1 208 ? 4.853 -0.750 4.559 1.00 96.88 208 THR A N 1
ATOM 1721 C CA . THR A 1 208 ? 5.787 0.289 4.122 1.00 96.88 208 THR A CA 1
ATOM 1722 C C . THR A 1 208 ? 7.234 -0.172 4.151 1.00 96.88 208 THR A C 1
ATOM 1724 O O . THR A 1 208 ? 7.629 -0.966 5.000 1.00 96.88 208 THR A O 1
ATOM 1727 N N . LEU A 1 209 ? 8.040 0.363 3.235 1.00 95.38 209 LEU A N 1
ATOM 1728 C CA . LEU A 1 209 ? 9.500 0.209 3.250 1.00 95.38 209 LEU A CA 1
ATOM 1729 C C . LEU A 1 209 ? 10.211 1.379 3.942 1.00 95.38 209 LEU A C 1
ATOM 1731 O O . LEU A 1 209 ? 11.440 1.376 4.065 1.00 95.38 209 LEU A O 1
ATOM 1735 N N . ASP A 1 210 ? 9.453 2.385 4.379 1.00 93.50 210 ASP A N 1
ATOM 1736 C CA . ASP A 1 210 ? 9.965 3.562 5.054 1.00 93.50 210 ASP A CA 1
ATOM 1737 C C . ASP A 1 210 ? 10.123 3.302 6.562 1.00 93.50 210 ASP A C 1
ATOM 1739 O O . ASP A 1 210 ? 9.178 3.065 7.327 1.00 93.50 210 ASP A O 1
ATOM 1743 N N . ARG A 1 211 ? 11.381 3.346 7.012 1.00 90.69 211 ARG A N 1
ATOM 1744 C CA . ARG A 1 211 ? 11.736 3.134 8.420 1.00 90.69 211 ARG A CA 1
ATOM 1745 C C . ARG A 1 211 ? 11.262 4.277 9.317 1.00 90.69 211 ARG A C 1
ATOM 1747 O O . ARG A 1 211 ? 10.953 4.015 10.485 1.00 90.69 211 ARG A O 1
ATOM 1754 N N . GLY A 1 212 ? 11.239 5.505 8.806 1.00 89.31 212 GLY A N 1
ATOM 1755 C CA . GLY A 1 212 ? 10.721 6.692 9.478 1.00 89.31 212 GLY A CA 1
ATOM 1756 C C . GLY A 1 212 ? 9.231 6.537 9.746 1.00 89.31 212 GLY A C 1
ATOM 1757 O O . GLY A 1 212 ? 8.831 6.531 10.912 1.00 89.31 212 GLY A O 1
ATOM 1758 N N . LEU A 1 213 ? 8.443 6.248 8.706 1.00 91.88 213 LEU A N 1
ATOM 1759 C CA . LEU A 1 213 ? 7.000 5.998 8.810 1.00 91.88 213 LEU A CA 1
ATOM 1760 C C . LEU A 1 213 ? 6.673 4.859 9.786 1.00 91.88 213 LEU A C 1
ATOM 1762 O O . LEU A 1 213 ? 5.815 4.989 10.668 1.00 91.88 213 LEU A O 1
ATOM 1766 N N . ARG A 1 214 ? 7.401 3.740 9.696 1.00 92.12 214 ARG A N 1
ATOM 1767 C CA . ARG A 1 214 ? 7.237 2.613 10.626 1.00 92.12 214 ARG A CA 1
ATOM 1768 C C . ARG A 1 214 ? 7.522 3.012 12.071 1.00 92.12 214 ARG A C 1
ATOM 1770 O O . ARG A 1 214 ? 6.775 2.628 12.972 1.00 92.12 214 ARG A O 1
ATOM 1777 N N . THR A 1 215 ? 8.592 3.768 12.303 1.00 88.31 215 THR A N 1
ATOM 1778 C CA . THR A 1 215 ? 8.967 4.223 13.650 1.00 88.31 215 THR A CA 1
ATOM 1779 C C . THR A 1 215 ? 7.948 5.224 14.195 1.00 88.31 215 THR A C 1
ATOM 1781 O O . THR A 1 215 ? 7.547 5.106 15.353 1.00 88.31 215 THR A O 1
ATOM 1784 N N . ALA A 1 216 ? 7.480 6.152 13.358 1.00 88.44 216 ALA A N 1
ATOM 1785 C CA . ALA A 1 216 ? 6.433 7.107 13.695 1.00 88.44 216 ALA A CA 1
ATOM 1786 C C . ALA A 1 216 ? 5.144 6.389 14.107 1.00 88.44 216 ALA A C 1
ATOM 1788 O O . ALA A 1 216 ? 4.619 6.643 15.190 1.00 88.44 216 ALA A O 1
ATOM 1789 N N . THR A 1 217 ? 4.696 5.404 13.323 1.00 90.75 217 THR A N 1
ATOM 1790 C CA . THR A 1 217 ? 3.462 4.669 13.641 1.00 90.75 217 THR A CA 1
ATOM 1791 C C . THR A 1 217 ? 3.553 3.946 14.984 1.00 90.75 217 THR A C 1
ATOM 1793 O O . THR A 1 217 ? 2.620 3.976 15.780 1.00 90.75 217 THR A O 1
ATOM 1796 N N . GLN A 1 218 ? 4.698 3.323 15.283 1.00 86.69 218 GLN A N 1
ATOM 1797 C CA . GLN A 1 218 ? 4.911 2.614 16.551 1.00 86.69 218 GLN A CA 1
ATOM 1798 C C . GLN A 1 218 ? 4.872 3.537 17.777 1.00 86.69 218 GLN A C 1
ATOM 1800 O O . GLN A 1 218 ? 4.624 3.064 18.888 1.00 86.69 218 GLN A O 1
ATOM 1805 N N . SER A 1 219 ? 5.124 4.834 17.586 1.00 84.31 219 SER A N 1
ATOM 1806 C CA . SER A 1 219 ? 5.051 5.839 18.648 1.00 84.31 219 SER A CA 1
ATOM 1807 C C . SER A 1 219 ? 3.615 6.269 18.969 1.00 84.31 219 SER A C 1
ATOM 1809 O O . SER A 1 219 ? 3.345 6.733 20.077 1.00 84.31 219 SER A O 1
ATOM 1811 N N . ILE A 1 220 ? 2.679 6.047 18.042 1.00 89.81 220 ILE A N 1
ATOM 1812 C CA . ILE A 1 220 ? 1.297 6.510 18.132 1.00 89.81 220 ILE A CA 1
ATOM 1813 C C . ILE A 1 220 ? 0.394 5.334 18.505 1.00 89.81 220 ILE A C 1
ATOM 1815 O O . ILE A 1 220 ? 0.130 4.418 17.724 1.00 89.81 220 ILE A O 1
ATOM 1819 N N . GLN A 1 221 ? -0.111 5.352 19.738 1.00 88.25 221 GLN A N 1
ATOM 1820 C CA . GLN A 1 221 ? -0.843 4.212 20.278 1.00 88.25 221 GLN A CA 1
ATOM 1821 C C . GLN A 1 221 ? -2.193 3.960 19.629 1.00 88.25 221 GLN A C 1
ATOM 1823 O O . GLN A 1 221 ? -2.681 2.856 19.807 1.00 88.25 221 GLN A O 1
ATOM 1828 N N . GLU A 1 222 ? -2.811 4.888 18.912 1.00 90.94 222 GLU A N 1
ATOM 1829 C CA . GLU A 1 222 ? -4.130 4.676 18.295 1.00 90.94 222 GLU A CA 1
ATOM 1830 C C . GLU A 1 222 ? -4.068 4.000 16.917 1.00 90.94 222 GLU A C 1
ATOM 1832 O O . GLU A 1 222 ? -5.039 3.372 16.508 1.00 90.94 222 GLU A O 1
ATOM 1837 N N . LEU A 1 223 ? -2.914 4.028 16.246 1.00 94.50 223 LEU A N 1
ATOM 1838 C CA . LEU A 1 223 ? -2.767 3.580 14.858 1.00 94.50 223 LEU A CA 1
ATOM 1839 C C . LEU A 1 223 ? -2.628 2.055 14.699 1.00 94.50 223 LEU A C 1
ATOM 1841 O O . LEU A 1 223 ? -2.205 1.365 15.636 1.00 94.50 223 LEU A O 1
ATOM 1845 N N . PRO A 1 224 ? -2.970 1.487 13.529 1.00 95.31 224 PRO A N 1
ATOM 1846 C CA . PRO A 1 224 ? -2.812 0.058 13.257 1.00 95.31 224 PRO A CA 1
ATOM 1847 C C . PRO A 1 224 ? -1.354 -0.415 13.317 1.00 95.31 224 PRO A C 1
ATOM 1849 O O . PRO A 1 224 ? -0.414 0.362 13.480 1.00 95.31 224 PRO A O 1
ATOM 1852 N N . ASN A 1 225 ? -1.156 -1.730 13.203 1.00 94.06 225 ASN A N 1
ATOM 1853 C CA . ASN A 1 225 ? 0.193 -2.278 13.096 1.00 94.06 225 ASN A CA 1
ATOM 1854 C C . ASN A 1 225 ? 0.813 -1.910 11.740 1.00 94.06 225 ASN A C 1
ATOM 1856 O O . ASN A 1 225 ? 0.174 -2.069 10.700 1.00 94.06 225 ASN A O 1
ATOM 1860 N N . THR A 1 226 ? 2.086 -1.518 11.773 1.00 95.69 226 THR A N 1
ATOM 1861 C CA . THR A 1 226 ? 2.898 -1.272 10.575 1.00 95.69 226 THR A CA 1
ATOM 1862 C C . THR A 1 226 ? 3.915 -2.385 10.371 1.00 95.69 226 THR A C 1
ATOM 1864 O O . THR A 1 226 ? 4.512 -2.884 11.338 1.00 95.69 226 THR A O 1
ATOM 1867 N N . TYR A 1 227 ? 4.131 -2.757 9.114 1.00 96.94 227 TYR A N 1
ATOM 1868 C CA . TYR A 1 227 ? 5.015 -3.839 8.703 1.00 96.94 227 TYR A CA 1
ATOM 1869 C C . TYR A 1 227 ? 5.962 -3.380 7.603 1.00 96.94 227 TYR A C 1
ATOM 1871 O O . TYR A 1 227 ? 5.555 -2.666 6.691 1.00 96.94 227 TYR A O 1
ATOM 1879 N N . ASP A 1 228 ? 7.212 -3.824 7.703 1.00 97.19 228 ASP A N 1
ATOM 1880 C CA . ASP A 1 228 ? 8.217 -3.673 6.652 1.00 97.19 228 ASP A CA 1
ATOM 1881 C C . ASP A 1 228 ? 8.606 -5.069 6.157 1.00 97.19 228 ASP A C 1
ATOM 1883 O O . ASP A 1 228 ? 9.342 -5.765 6.864 1.00 97.19 228 ASP A O 1
ATOM 1887 N N . PRO A 1 229 ? 8.135 -5.490 4.966 1.00 97.31 229 PRO A N 1
ATOM 1888 C CA . PRO A 1 229 ? 8.418 -6.807 4.396 1.00 97.31 229 PRO A CA 1
ATOM 1889 C C . PRO A 1 229 ? 9.897 -7.204 4.396 1.00 97.31 229 PRO A C 1
ATOM 1891 O O . PRO A 1 229 ? 10.224 -8.387 4.415 1.00 97.31 229 PRO A O 1
ATOM 1894 N N . THR A 1 230 ? 10.806 -6.228 4.393 1.00 96.31 230 THR A N 1
ATOM 1895 C CA . THR A 1 230 ? 12.252 -6.445 4.278 1.00 96.31 230 THR A CA 1
ATOM 1896 C C . THR A 1 230 ? 12.912 -6.783 5.611 1.00 96.31 230 THR A C 1
ATOM 1898 O O . THR A 1 230 ? 14.079 -7.180 5.647 1.00 96.31 230 THR A O 1
ATOM 1901 N N . LEU A 1 231 ? 12.185 -6.644 6.721 1.00 95.94 231 LEU A N 1
ATOM 1902 C CA . LEU A 1 231 ? 12.690 -6.990 8.039 1.00 95.94 231 LEU A CA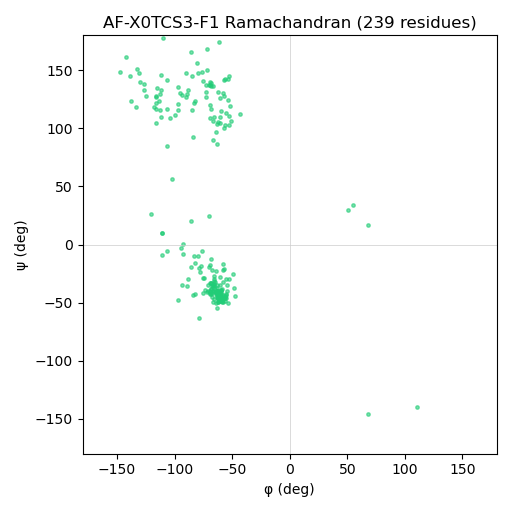 1
ATOM 1903 C C . LEU A 1 231 ? 12.405 -8.461 8.354 1.00 95.94 231 LEU A C 1
ATOM 1905 O O . LEU A 1 231 ? 11.254 -8.890 8.280 1.00 95.94 231 LEU A O 1
ATOM 1909 N N . PRO A 1 232 ? 13.389 -9.227 8.864 1.00 95.19 232 PRO A N 1
ATOM 1910 C CA . PRO A 1 232 ? 13.184 -10.635 9.209 1.00 95.19 232 PRO A CA 1
ATOM 1911 C C . PRO A 1 232 ? 12.074 -10.898 10.234 1.00 95.19 232 PRO A C 1
ATOM 1913 O O . PRO A 1 232 ? 11.590 -12.024 10.329 1.00 95.19 232 PRO A O 1
ATOM 1916 N N . ALA A 1 233 ? 11.701 -9.904 11.045 1.00 94.50 233 ALA A N 1
ATOM 1917 C CA . ALA A 1 233 ? 10.599 -9.998 12.006 1.00 94.50 233 ALA A CA 1
ATOM 1918 C C . ALA A 1 233 ? 9.215 -9.864 11.348 1.00 94.50 233 ALA A C 1
ATOM 1920 O O . ALA A 1 233 ? 8.233 -10.354 11.903 1.00 94.50 233 ALA A O 1
ATOM 1921 N N . ASP A 1 234 ? 9.172 -9.220 10.183 1.00 95.94 234 ASP A N 1
ATOM 1922 C CA . ASP A 1 234 ? 7.972 -8.883 9.422 1.00 95.94 234 ASP A CA 1
ATOM 1923 C C . ASP A 1 234 ? 7.896 -9.701 8.114 1.00 95.94 234 ASP A C 1
ATOM 1925 O O . ASP A 1 234 ? 7.031 -9.456 7.283 1.00 95.94 234 ASP A O 1
ATOM 1929 N N . ALA A 1 235 ? 8.765 -10.706 7.940 1.00 96.50 235 ALA A N 1
ATOM 1930 C CA . ALA A 1 235 ? 8.735 -11.631 6.808 1.00 96.50 235 ALA A CA 1
ATOM 1931 C C . ALA A 1 235 ? 7.367 -12.326 6.686 1.00 96.50 235 ALA A C 1
ATOM 1933 O O . ALA A 1 235 ? 6.768 -12.701 7.701 1.00 96.50 235 ALA A O 1
ATOM 1934 N N . ALA A 1 236 ? 6.899 -12.544 5.453 1.00 96.69 236 ALA A N 1
ATOM 1935 C CA . ALA A 1 236 ? 5.544 -13.027 5.176 1.00 96.69 236 ALA A CA 1
ATOM 1936 C C . ALA A 1 236 ? 5.215 -14.324 5.941 1.00 96.69 236 ALA A C 1
ATOM 1938 O O . ALA A 1 236 ? 4.257 -14.363 6.712 1.00 96.69 236 ALA A O 1
ATOM 1939 N N . ALA A 1 237 ? 6.095 -15.328 5.866 1.00 96.19 237 ALA A N 1
ATOM 1940 C CA . ALA A 1 237 ? 5.940 -16.611 6.563 1.00 96.19 237 ALA A CA 1
ATOM 1941 C C . ALA A 1 237 ? 5.798 -16.494 8.094 1.00 96.19 237 ALA A C 1
ATOM 1943 O O . ALA A 1 237 ? 5.304 -17.408 8.751 1.00 96.19 237 ALA A O 1
ATOM 1944 N N . LYS A 1 238 ? 6.243 -15.379 8.690 1.00 95.19 238 LYS A N 1
ATOM 1945 C CA . LYS A 1 238 ? 6.080 -15.119 10.123 1.00 95.19 238 LYS A CA 1
ATOM 1946 C C . LYS A 1 238 ? 4.827 -14.318 10.418 1.00 95.19 238 LYS A C 1
ATOM 1948 O O . LYS A 1 238 ? 4.276 -14.496 11.498 1.00 95.19 238 LYS A O 1
ATOM 1953 N N . ILE A 1 239 ? 4.420 -13.390 9.564 1.00 96.75 239 ILE A N 1
ATOM 1954 C CA . ILE A 1 239 ? 3.301 -12.494 9.869 1.00 96.75 239 ILE A CA 1
ATOM 1955 C C . ILE A 1 239 ? 1.964 -13.139 9.534 1.00 96.75 239 ILE A C 1
ATOM 1957 O O . ILE A 1 239 ? 1.056 -13.065 10.362 1.00 96.75 239 ILE A O 1
ATOM 1961 N N . PHE A 1 240 ? 1.866 -13.803 8.387 1.00 96.94 240 PHE A N 1
ATOM 1962 C CA . PHE A 1 240 ? 0.642 -14.456 7.943 1.00 96.94 240 PHE A CA 1
ATOM 1963 C C . PHE A 1 240 ? 0.519 -15.837 8.590 1.00 96.94 240 PHE A C 1
ATOM 1965 O O . PHE A 1 240 ? 1.419 -16.675 8.464 1.00 96.94 240 PHE A O 1
ATOM 1972 N N . VAL A 1 241 ? -0.580 -16.053 9.316 1.00 93.56 241 VAL A N 1
ATOM 1973 C CA . VAL A 1 241 ? -0.916 -17.311 10.005 1.00 93.56 241 VAL A CA 1
ATOM 1974 C C . VAL A 1 241 ? -2.220 -17.866 9.470 1.00 93.56 241 VAL A C 1
ATOM 1976 O O . VAL A 1 241 ? -3.202 -17.102 9.360 1.00 93.56 241 VAL A O 1
#

Organism: NCBI:txid412755

Secondary structure (DSSP, 8-state):
------------------B-SS-STT--EEEEE-HHHHHHTTS-GGGSPTTHHHHHHHHHHHHHHHHHHHHHHT-EEEEEEHHHHHHHHHHHHHHHHTT--SSSHHHHHHHHHHHHHHHPPPHHHHT-TT----EEEE---HHHHHHHHHHHHHHHHHHH-----TT-SSPPPP------HHHHHHHHHHHHHHHHS---GGGEEEE-S-HHHHHHHHH-TTSPEEE-TTSTTS-HHHHB-

Solvent-accessible surface area (backbone atoms only — not comparable to full-atom values): 13661 Å² total; per-residue (Å²): 139,85,82,80,78,79,79,74,73,75,73,76,76,74,74,75,81,55,42,68,63,72,58,79,79,95,43,56,40,35,35,39,44,34,25,66,50,54,34,37,74,49,49,58,47,85,39,38,61,88,54,74,63,19,52,42,26,50,30,44,45,51,41,46,52,54,51,51,50,20,42,76,69,65,30,31,37,39,36,29,43,49,69,30,51,55,45,16,54,50,47,54,48,43,37,38,79,73,65,54,32,44,91,43,72,66,56,50,50,50,26,52,54,50,54,52,54,62,63,49,81,50,73,70,51,72,70,39,90,87,55,84,76,50,48,39,75,37,76,89,46,72,69,33,56,55,37,28,56,55,52,51,50,54,54,52,53,57,49,73,52,67,76,68,54,98,87,53,98,60,76,61,78,63,73,83,67,65,72,54,70,71,48,35,47,53,55,16,46,56,47,47,45,33,71,77,66,65,42,54,53,91,37,36,33,38,38,36,81,50,67,36,50,46,53,52,44,74,72,40,86,88,55,45,55,66,40,33,43,75,39,88,84,40,24,44,88,69,24,50,86

Mean predicted aligned error: 7.24 Å